Protein AF-0000000065850111 (afdb_homodimer)

Radius of gyration: 18.19 Å; Cα contacts (8 Å, |Δi|>4): 405; chains: 2; bounding box: 33×51×33 Å

Solvent-accessible surface area (backbone atoms only — not comparable to full-atom values): 11141 Å² total; per-residue (Å²): 123,80,75,65,80,52,50,72,82,38,75,46,46,74,66,53,37,53,54,52,57,67,29,43,64,60,51,25,62,74,67,70,46,84,63,95,39,76,42,54,52,30,31,29,42,26,86,44,49,30,35,39,35,38,33,39,28,37,46,46,97,79,34,22,32,40,38,32,35,40,35,52,43,77,90,64,78,55,76,61,38,70,74,46,73,44,72,86,31,47,91,78,58,76,93,69,89,126,119,79,74,65,78,53,51,72,82,38,73,47,48,74,65,53,37,52,56,51,57,69,30,44,64,59,52,23,61,73,67,70,47,84,61,94,39,77,44,54,52,30,31,29,42,26,84,42,49,30,35,38,34,39,33,38,27,37,46,46,97,79,34,22,32,41,37,32,36,38,36,52,43,76,90,64,79,55,77,62,36,67,76,46,73,44,73,85,30,45,92,79,58,76,92,68,90,128

Foldseek 3Di:
DCPAPKDDKDFDDPVNQVVQVVCQVVVCVVVVHHDPDDDGTIDIDGDFAFDWDWDWADPDPFWIKTWIWTDGDVVVPDDIDTPDMDTRDGPPPDGDDD/DCPAPKDDKDFDDPVNQVVQVVCQVVVCVVVVHHDPDDDGTIDIDGDFAFDWDWDWADPDPFWIKTWIWTDGDVVVPDDIDTPDMDTRDGPPPDGDDD

Structure (mmCIF, N/CA/C/O backbone):
data_AF-0000000065850111-model_v1
#
loop_
_entity.id
_entity.type
_entity.pdbx_description
1 polymer Cystatin-B
#
loop_
_atom_site.group_PDB
_atom_site.id
_atom_site.type_symbol
_atom_site.label_atom_id
_atom_site.label_alt_id
_atom_site.label_comp_id
_atom_site.label_asym_id
_atom_site.label_entity_id
_atom_site.label_seq_id
_atom_site.pdbx_PDB_ins_code
_atom_site.Cartn_x
_atom_site.Cartn_y
_atom_site.Cartn_z
_atom_site.occupancy
_atom_site.B_iso_or_equiv
_atom_site.auth_seq_id
_atom_site.auth_comp_id
_atom_site.auth_asym_id
_atom_site.auth_atom_id
_atom_site.pdbx_PDB_model_num
ATOM 1 N N . MET A 1 1 ? 1.8 0.988 -11.438 1 31.88 1 MET A N 1
ATOM 2 C CA . MET A 1 1 ? 1.437 2.33 -10.992 1 31.88 1 MET A CA 1
ATOM 3 C C . MET A 1 1 ? -0.043 2.402 -10.633 1 31.88 1 MET A C 1
ATOM 5 O O . MET A 1 1 ? -0.905 2.373 -11.508 1 31.88 1 MET A O 1
ATOM 9 N N . MET A 1 2 ? -0.558 1.674 -9.727 1 38.06 2 MET A N 1
ATOM 10 C CA . MET A 1 2 ? -2.002 1.841 -9.594 1 38.06 2 MET A CA 1
ATOM 11 C C . MET A 1 2 ? -2.385 3.316 -9.641 1 38.06 2 MET A C 1
ATOM 13 O O . MET A 1 2 ? -1.939 4.102 -8.805 1 38.06 2 MET A O 1
ATOM 17 N N . CYS A 1 3 ? -2.186 3.955 -10.781 1 43.97 3 CYS A N 1
ATOM 18 C CA . CYS A 1 3 ? -2.764 5.293 -10.852 1 43.97 3 CYS A CA 1
ATOM 19 C C . CYS A 1 3 ? -4.07 5.359 -10.062 1 43.97 3 CYS A C 1
ATOM 21 O O . CYS A 1 3 ? -5.062 4.746 -10.453 1 43.97 3 CYS A O 1
ATOM 23 N N . GLY A 1 4 ? -4.117 4.977 -8.852 1 52.19 4 GLY A N 1
ATOM 24 C CA . GLY A 1 4 ? -5.367 5.047 -8.109 1 52.19 4 GLY A CA 1
ATOM 25 C C . GLY A 1 4 ? -6.094 6.367 -8.289 1 52.19 4 GLY A C 1
ATOM 26 O O . GLY A 1 4 ? -5.496 7.359 -8.711 1 52.19 4 GLY A O 1
ATOM 27 N N . GLY A 1 5 ? -7.219 6.352 -8.914 1 67.69 5 GLY A N 1
ATOM 28 C CA . GLY A 1 5 ? -8.32 7.301 -8.992 1 67.69 5 GLY A CA 1
ATOM 29 C C . GLY A 1 5 ? -8.383 8.234 -7.797 1 67.69 5 GLY A C 1
ATOM 30 O O . GLY A 1 5 ? -9.312 8.156 -6.988 1 67.69 5 GLY A O 1
ATOM 31 N N . THR A 1 6 ? -7.32 9 -7.508 1 79.38 6 THR A N 1
ATOM 32 C CA . THR A 1 6 ? -7.398 9.945 -6.398 1 79.38 6 THR A CA 1
ATOM 33 C C . THR A 1 6 ? -8.297 11.125 -6.758 1 79.38 6 THR A C 1
ATOM 35 O O . THR A 1 6 ? -8.602 11.344 -7.93 1 79.38 6 THR A O 1
ATOM 38 N N . SER A 1 7 ? -8.828 11.766 -5.785 1 87.12 7 SER A N 1
ATOM 39 C CA . SER A 1 7 ? -9.57 13.008 -5.977 1 87.12 7 SER A CA 1
ATOM 40 C C . SER A 1 7 ? -8.656 14.125 -6.48 1 87.12 7 SER A C 1
ATOM 42 O O . SER A 1 7 ? -7.441 13.945 -6.57 1 87.12 7 SER A O 1
ATOM 44 N N . ALA A 1 8 ? -9.312 15.258 -6.84 1 90.12 8 ALA A N 1
ATOM 45 C CA . ALA A 1 8 ? -8.531 16.469 -7.117 1 90.12 8 ALA A CA 1
ATOM 46 C C . ALA A 1 8 ? -7.832 16.969 -5.855 1 90.12 8 ALA A C 1
ATOM 48 O O . ALA A 1 8 ? -8.242 16.641 -4.738 1 90.12 8 ALA A O 1
ATOM 49 N N . THR A 1 9 ? -6.77 17.766 -6.059 1 94.62 9 THR A N 1
ATOM 50 C CA . THR A 1 9 ? -6.066 18.375 -4.938 1 94.62 9 THR A CA 1
ATOM 51 C C . THR A 1 9 ? -6.945 19.438 -4.266 1 94.62 9 THR A C 1
ATOM 53 O O . THR A 1 9 ? -7.566 20.25 -4.945 1 94.62 9 THR A O 1
ATOM 56 N N . GLN A 1 10 ? -7.051 19.375 -3.021 1 96.5 10 GLN A N 1
ATOM 57 C CA . GLN A 1 10 ? -7.836 20.312 -2.223 1 96.5 10 GLN A CA 1
ATOM 58 C C . GLN A 1 10 ? -7 20.906 -1.094 1 96.5 10 GLN A C 1
ATOM 60 O O . GLN A 1 10 ? -6.031 20.297 -0.642 1 96.5 10 GLN A O 1
ATOM 65 N N . PRO A 1 11 ? -7.371 22.109 -0.725 1 97.62 11 PRO A N 1
ATOM 66 C CA . PRO A 1 11 ? -6.695 22.641 0.467 1 97.62 11 PRO A CA 1
ATOM 67 C C . PRO A 1 11 ? -6.957 21.781 1.709 1 97.62 11 PRO A C 1
ATOM 69 O O . PRO A 1 11 ? -8.047 21.234 1.867 1 97.62 11 PRO A O 1
ATOM 72 N N . ALA A 1 12 ? -5.922 21.734 2.566 1 97.81 12 ALA A N 1
ATOM 73 C CA . ALA A 1 12 ? -6.086 21 3.811 1 97.81 12 ALA A CA 1
ATOM 74 C C . ALA A 1 12 ? -7.188 21.609 4.672 1 97.81 12 ALA A C 1
ATOM 76 O O . ALA A 1 12 ? -7.387 22.812 4.668 1 97.81 12 ALA A O 1
ATOM 77 N N . THR A 1 13 ? -7.898 20.688 5.391 1 97.81 13 THR A N 1
ATOM 78 C CA . THR A 1 13 ? -8.922 21.062 6.363 1 97.81 13 THR A CA 1
ATOM 79 C C . THR A 1 13 ? -8.477 20.703 7.777 1 97.81 13 THR A C 1
ATOM 81 O O . THR A 1 13 ? -7.406 20.125 7.973 1 97.81 13 THR A O 1
ATOM 84 N N . ALA A 1 14 ? -9.281 21.062 8.75 1 97.62 14 ALA A N 1
ATOM 85 C CA . ALA A 1 14 ? -9.016 20.656 10.133 1 97.62 14 ALA A CA 1
ATOM 86 C C . ALA A 1 14 ? -8.969 19.141 10.266 1 97.62 14 ALA A C 1
ATOM 88 O O . ALA A 1 14 ? -8.164 18.609 11.023 1 97.62 14 ALA A O 1
ATOM 89 N N . GLU A 1 15 ? -9.781 18.5 9.523 1 96.12 15 GLU A N 1
ATOM 90 C CA . GLU A 1 15 ? -9.82 17.047 9.547 1 96.12 15 GLU A CA 1
ATOM 91 C C . GLU A 1 15 ? -8.523 16.453 9.008 1 96.12 15 GLU A C 1
ATOM 93 O O . GLU A 1 15 ? -7.969 15.516 9.594 1 96.12 15 GLU A O 1
ATOM 98 N N . THR A 1 16 ? -8.078 17 7.906 1 96.88 16 THR A N 1
ATOM 99 C CA . THR A 1 16 ? -6.836 16.5 7.336 1 96.88 16 THR A CA 1
ATOM 100 C C . THR A 1 16 ? -5.656 16.766 8.266 1 96.88 16 THR A C 1
ATOM 102 O O . THR A 1 16 ? -4.746 15.938 8.383 1 96.88 16 THR A O 1
ATOM 105 N N . GLN A 1 17 ? -5.633 17.938 8.883 1 98.5 17 GLN A N 1
ATOM 106 C CA . GLN A 1 17 ? -4.602 18.219 9.875 1 98.5 17 GLN A CA 1
ATOM 107 C C . GLN A 1 17 ? -4.613 17.188 11 1 98.5 17 GLN A C 1
ATOM 109 O O . GLN A 1 17 ? -3.555 16.719 11.422 1 98.5 17 GLN A O 1
ATOM 114 N N . ALA A 1 18 ? -5.852 16.844 11.477 1 97.81 18 ALA A N 1
ATOM 115 C CA . ALA A 1 18 ? -5.965 15.867 12.547 1 97.81 18 ALA A CA 1
ATOM 116 C C . ALA A 1 18 ? -5.426 14.508 12.117 1 97.81 18 ALA A C 1
ATOM 118 O O . ALA A 1 18 ? -4.773 13.812 12.898 1 97.81 18 ALA A O 1
ATOM 119 N N . ILE A 1 19 ? -5.652 14.148 10.898 1 96.75 19 ILE A N 1
ATOM 120 C CA . ILE A 1 19 ? -5.168 12.891 10.352 1 96.75 19 ILE A CA 1
ATOM 121 C C . ILE A 1 19 ? -3.641 12.906 10.289 1 96.75 19 ILE A C 1
ATOM 123 O O . ILE A 1 19 ? -2.984 11.953 10.703 1 96.75 19 ILE A O 1
ATOM 127 N N . ALA A 1 20 ? -3.102 13.961 9.773 1 98.19 20 ALA A N 1
ATOM 128 C CA . ALA A 1 20 ? -1.648 14.094 9.695 1 98.19 20 ALA A CA 1
ATOM 129 C C . ALA A 1 20 ? -1.018 14.008 11.086 1 98.19 20 ALA A C 1
ATOM 131 O O . ALA A 1 20 ? -0 13.336 11.273 1 98.19 20 ALA A O 1
ATOM 132 N N . ASP A 1 21 ? -1.669 14.602 12.031 1 98.25 21 ASP A N 1
ATOM 133 C CA . ASP A 1 21 ? -1.132 14.633 13.383 1 98.25 21 ASP A CA 1
ATOM 134 C C . ASP A 1 21 ? -1.047 13.227 13.984 1 98.25 21 ASP A C 1
ATOM 136 O O . ASP A 1 21 ? -0.13 12.93 14.75 1 98.25 21 ASP A O 1
ATOM 140 N N . LYS A 1 22 ? -1.989 12.438 13.609 1 96.62 22 LYS A N 1
ATOM 141 C CA . LYS A 1 22 ? -2.064 11.094 14.18 1 96.62 22 LYS A CA 1
ATOM 142 C C . LYS A 1 22 ? -0.89 10.234 13.719 1 96.62 22 LYS A C 1
ATOM 144 O O . LYS A 1 22 ? -0.549 9.242 14.367 1 96.62 22 LYS A O 1
ATOM 149 N N . VAL A 1 23 ? -0.252 10.609 12.641 1 97.31 23 VAL A N 1
ATOM 150 C CA . VAL A 1 23 ? 0.813 9.758 12.133 1 97.31 23 VAL A CA 1
ATOM 151 C C . VAL A 1 23 ? 2.156 10.469 12.258 1 97.31 23 VAL A C 1
ATOM 153 O O . VAL A 1 23 ? 3.186 9.961 11.805 1 97.31 23 VAL A O 1
ATOM 156 N N . LYS A 1 24 ? 2.148 11.586 12.859 1 98.31 24 LYS A N 1
ATOM 157 C CA . LYS A 1 24 ? 3.381 12.352 12.992 1 98.31 24 LYS A CA 1
ATOM 158 C C . LYS A 1 24 ? 4.457 11.547 13.711 1 98.31 24 LYS A C 1
ATOM 160 O O . LYS A 1 24 ? 5.609 11.516 13.281 1 98.31 24 LYS A O 1
ATOM 165 N N . SER A 1 25 ? 4.07 10.922 14.797 1 97.69 25 SER A N 1
ATOM 166 C CA . SER A 1 25 ? 5.035 10.164 15.594 1 97.69 25 SER A CA 1
ATOM 167 C C . SER A 1 25 ? 5.621 9.008 14.797 1 97.69 25 SER A C 1
ATOM 169 O O . SER A 1 25 ? 6.793 8.656 14.969 1 97.69 25 SER A O 1
ATOM 171 N N . GLN A 1 26 ? 4.789 8.422 14.031 1 95.06 26 GLN A N 1
ATOM 172 C CA . GLN A 1 26 ? 5.277 7.344 13.18 1 95.06 26 GLN A CA 1
ATOM 173 C C . GLN A 1 26 ? 6.359 7.844 12.227 1 95.06 26 GLN A C 1
ATOM 175 O O . GLN A 1 26 ? 7.402 7.207 12.07 1 95.06 26 GLN A O 1
ATOM 180 N N . LEU A 1 27 ? 6.121 8.969 11.625 1 97 27 LEU A N 1
ATOM 181 C CA . LEU A 1 27 ? 7.094 9.547 10.711 1 97 27 LEU A CA 1
ATOM 182 C C . LEU A 1 27 ? 8.383 9.906 11.438 1 97 27 LEU A C 1
ATOM 184 O O . LEU A 1 27 ? 9.477 9.648 10.93 1 97 27 LEU A O 1
ATOM 188 N N . GLU A 1 28 ? 8.203 10.406 12.586 1 98.44 28 GLU A N 1
ATOM 189 C CA . GLU A 1 28 ? 9.367 10.797 13.375 1 98.44 28 GLU A CA 1
ATOM 190 C C . GLU A 1 28 ? 10.211 9.586 13.75 1 98.44 28 GLU A C 1
ATOM 192 O O . GLU A 1 28 ? 11.445 9.656 13.773 1 98.44 28 GLU A O 1
ATOM 197 N N . GLU A 1 29 ? 9.586 8.562 14.094 1 97.06 29 GLU A N 1
ATOM 198 C CA . GLU A 1 29 ? 10.305 7.336 14.414 1 97.06 29 GLU A CA 1
ATOM 199 C C . GLU A 1 29 ? 11.055 6.797 13.203 1 97.06 29 GLU A C 1
ATOM 201 O O . GLU A 1 29 ? 12.219 6.414 13.312 1 97.06 29 GLU A O 1
ATOM 206 N N . LYS A 1 30 ? 10.477 6.859 12.133 1 94 30 LYS A N 1
ATOM 207 C CA . LYS A 1 30 ? 11.094 6.32 10.922 1 94 30 LYS A CA 1
ATOM 208 C C . LYS A 1 30 ? 12.258 7.188 10.461 1 94 30 LYS A C 1
ATOM 210 O O . LYS A 1 30 ? 13.273 6.672 9.992 1 94 30 LYS A O 1
ATOM 215 N N . GLU A 1 31 ? 12.133 8.414 10.555 1 96.31 31 GLU A N 1
ATOM 216 C CA . GLU A 1 31 ? 13.172 9.352 10.117 1 96.31 31 GLU A CA 1
ATOM 217 C C . GLU A 1 31 ? 14.172 9.625 11.234 1 96.31 31 GLU A C 1
ATOM 219 O O . GLU A 1 31 ? 15.188 10.289 11.016 1 96.31 31 GLU A O 1
ATOM 224 N N . ASN A 1 32 ? 13.883 9.133 12.312 1 96.94 32 ASN A N 1
ATOM 225 C CA . ASN A 1 32 ? 14.711 9.367 13.492 1 96.94 32 ASN A CA 1
ATOM 226 C C . ASN A 1 32 ? 14.969 10.852 13.703 1 96.94 32 ASN A C 1
ATOM 228 O O . ASN A 1 32 ? 16.109 11.266 13.906 1 96.94 32 ASN A O 1
ATOM 232 N N . LYS A 1 33 ? 13.961 11.625 13.609 1 96.69 33 LYS A N 1
ATOM 233 C CA . LYS A 1 33 ? 14.016 13.055 13.883 1 96.69 33 LYS A CA 1
ATOM 234 C C . LYS A 1 33 ? 12.641 13.586 14.281 1 96.69 33 LYS A C 1
ATOM 236 O O . LYS A 1 33 ? 11.625 12.938 14.047 1 96.69 33 LYS A O 1
ATOM 241 N N . LYS A 1 34 ? 12.656 14.797 14.898 1 97.5 34 LYS A N 1
ATOM 242 C CA . LYS A 1 34 ? 11.422 15.461 15.305 1 97.5 34 LYS A CA 1
ATOM 243 C C . LYS A 1 34 ? 11 16.516 14.281 1 97.5 34 LYS A C 1
ATOM 245 O O . LYS A 1 34 ? 11.844 17.078 13.578 1 97.5 34 LYS A O 1
ATOM 250 N N . PHE A 1 35 ? 9.727 16.719 14.266 1 98 35 PHE A N 1
ATOM 251 C CA . PHE A 1 35 ? 9.164 17.766 13.422 1 98 35 PHE A CA 1
ATOM 252 C C . PHE A 1 35 ? 8.406 18.781 14.266 1 98 35 PHE A C 1
ATOM 254 O O . PHE A 1 35 ? 7.207 18.641 14.5 1 98 35 PHE A O 1
ATOM 261 N N . PRO A 1 36 ? 9.109 19.812 14.656 1 97.75 36 PRO A N 1
ATOM 262 C CA . PRO A 1 36 ? 8.406 20.844 15.422 1 97.75 36 PRO A CA 1
ATOM 263 C C . PRO A 1 36 ? 7.234 21.453 14.656 1 97.75 36 PRO A C 1
ATOM 265 O O . PRO A 1 36 ? 6.242 21.859 15.266 1 97.75 36 PRO A O 1
ATOM 268 N N . VAL A 1 37 ? 7.422 21.562 13.344 1 98 37 VAL A N 1
ATOM 269 C CA . VAL A 1 37 ? 6.352 22 12.453 1 98 37 VAL A CA 1
ATOM 270 C C . VAL A 1 37 ? 5.836 20.812 11.648 1 98 37 VAL A C 1
ATOM 272 O O . VAL A 1 37 ? 6.621 20 11.156 1 98 37 VAL A O 1
ATOM 275 N N . PHE A 1 38 ? 4.477 20.766 11.562 1 98.75 38 PHE A N 1
ATOM 276 C CA . PHE A 1 38 ? 3.826 19.688 10.836 1 98.75 38 PHE A CA 1
ATOM 277 C C . PHE A 1 38 ? 2.471 20.125 10.305 1 98.75 38 PHE A C 1
ATOM 279 O O . PHE A 1 38 ? 1.432 19.625 10.734 1 98.75 38 PHE A O 1
ATOM 286 N N . LYS A 1 39 ? 2.518 20.969 9.352 1 98.75 39 LYS A N 1
ATOM 287 C CA . LYS A 1 39 ? 1.311 21.656 8.898 1 98.75 39 LYS A CA 1
ATOM 288 C C . LYS A 1 39 ? 0.832 21.094 7.559 1 98.75 39 LYS A C 1
ATOM 290 O O . LYS A 1 39 ? 1.535 21.203 6.555 1 98.75 39 LYS A O 1
ATOM 295 N N . ALA A 1 40 ? -0.357 20.578 7.547 1 98.69 40 ALA A N 1
ATOM 296 C CA . ALA A 1 40 ? -0.962 20.094 6.305 1 98.69 40 ALA A CA 1
ATOM 297 C C . ALA A 1 40 ? -1.371 21.266 5.41 1 98.69 40 ALA A C 1
ATOM 299 O O . ALA A 1 40 ? -2.037 22.188 5.859 1 98.69 40 ALA A O 1
ATOM 300 N N . LEU A 1 41 ? -0.999 21.156 4.16 1 98.56 41 LEU A N 1
ATOM 301 C CA . LEU A 1 41 ? -1.295 22.266 3.266 1 98.56 41 LEU A CA 1
ATOM 302 C C . LEU A 1 41 ? -2.35 21.875 2.236 1 98.56 41 LEU A C 1
ATOM 304 O O . LEU A 1 41 ? -3.262 22.656 1.946 1 98.56 41 LEU A O 1
ATOM 308 N N . GLU A 1 42 ? -2.17 20.766 1.641 1 98.25 42 GLU A N 1
ATOM 309 C CA . GLU A 1 42 ? -3.094 20.25 0.637 1 98.25 42 GLU A CA 1
ATOM 310 C C . GLU A 1 42 ? -3.17 18.719 0.697 1 98.25 42 GLU A C 1
ATOM 312 O O . GLU A 1 42 ? -2.311 18.078 1.301 1 98.25 42 GLU A O 1
ATOM 317 N N . PHE A 1 43 ? -4.262 18.234 0.042 1 97.88 43 PHE A N 1
ATOM 318 C CA . PHE A 1 43 ? -4.41 16.781 0.1 1 97.88 43 PHE A CA 1
ATOM 319 C C . PHE A 1 43 ? -5.242 16.281 -1.072 1 97.88 43 PHE A C 1
ATOM 321 O O . PHE A 1 43 ? -5.93 17.062 -1.733 1 97.88 43 PHE A O 1
ATOM 328 N N . LYS A 1 44 ? -5.062 15.008 -1.332 1 95.56 44 LYS A N 1
ATOM 329 C CA . LYS A 1 44 ? -5.918 14.164 -2.16 1 95.56 44 LYS A CA 1
ATOM 330 C C . LYS A 1 44 ? -6.422 12.961 -1.373 1 95.56 44 LYS A C 1
ATOM 332 O O . LYS A 1 44 ? -5.766 12.5 -0.438 1 95.56 44 LYS A O 1
ATOM 337 N N . SER A 1 45 ? -7.586 12.547 -1.666 1 93.19 45 SER A N 1
ATOM 338 C CA . SER A 1 45 ? -8.102 11.344 -1.016 1 93.19 45 SER A CA 1
ATOM 339 C C . SER A 1 45 ? -8.555 10.312 -2.041 1 93.19 45 SER A C 1
ATOM 341 O O . SER A 1 45 ? -8.836 10.656 -3.193 1 93.19 45 SER A O 1
ATOM 343 N N . GLN A 1 46 ? -8.531 9.094 -1.644 1 88.06 46 GLN A N 1
ATOM 344 C CA . GLN A 1 46 ? -8.945 7.977 -2.477 1 88.06 46 GLN A CA 1
ATOM 345 C C . GLN A 1 46 ? -9.648 6.902 -1.645 1 88.06 46 GLN A C 1
ATOM 347 O O . GLN A 1 46 ? -9.148 6.504 -0.591 1 88.06 46 GLN A O 1
ATOM 352 N N . LEU A 1 47 ? -10.883 6.539 -2.125 1 85.69 47 LEU A N 1
ATOM 353 C CA . LEU A 1 47 ? -11.531 5.375 -1.532 1 85.69 47 LEU A CA 1
ATOM 354 C C . LEU A 1 47 ? -10.883 4.086 -2.018 1 85.69 47 LEU A C 1
ATOM 356 O O . LEU A 1 47 ? -10.742 3.871 -3.225 1 85.69 47 LEU A O 1
ATOM 360 N N . VAL A 1 48 ? -10.438 3.332 -1.01 1 84.25 48 VAL A N 1
ATOM 361 C CA . VAL A 1 48 ? -9.828 2.045 -1.347 1 84.25 48 VAL A CA 1
ATOM 362 C C . VAL A 1 48 ? -10.656 0.913 -0.745 1 84.25 48 VAL A C 1
ATOM 364 O O . VAL A 1 48 ? -10.969 0.927 0.449 1 84.25 48 VAL A O 1
ATOM 367 N N . ALA A 1 49 ? -11.133 0.064 -1.537 1 86.94 49 ALA A N 1
ATOM 368 C CA . ALA A 1 49 ? -11.875 -1.124 -1.113 1 86.94 49 ALA A CA 1
ATOM 369 C C . ALA A 1 49 ? -11.508 -2.33 -1.976 1 86.94 49 ALA A C 1
ATOM 371 O O . ALA A 1 49 ? -11.547 -2.254 -3.207 1 86.94 49 ALA A O 1
ATOM 372 N N . GLY A 1 50 ? -11.055 -3.402 -1.306 1 89.44 50 GLY A N 1
ATOM 373 C CA . GLY A 1 50 ? -10.672 -4.609 -2.023 1 89.44 50 GLY A CA 1
ATOM 374 C C . GLY A 1 50 ? -9.992 -5.641 -1.14 1 89.44 50 GLY A C 1
ATOM 375 O O . GLY A 1 50 ? -10.305 -5.746 0.048 1 89.44 50 GLY A O 1
ATOM 376 N N . LYS A 1 51 ? -9.297 -6.496 -1.757 1 90.38 51 LYS A N 1
ATOM 377 C CA . LYS A 1 51 ? -8.578 -7.559 -1.062 1 90.38 51 LYS A CA 1
ATOM 378 C C . LYS A 1 51 ? -7.102 -7.559 -1.434 1 90.38 51 LYS A C 1
ATOM 380 O O . LYS A 1 51 ? -6.754 -7.426 -2.609 1 90.38 51 LYS A O 1
ATOM 385 N N . ASN A 1 52 ? -6.332 -7.539 -0.366 1 92 52 ASN A N 1
ATOM 386 C CA . ASN A 1 52 ? -4.918 -7.828 -0.567 1 92 52 ASN A CA 1
ATOM 387 C C . ASN A 1 52 ? -4.637 -9.328 -0.511 1 92 52 ASN A C 1
ATOM 389 O O . ASN A 1 52 ? -5.121 -10.016 0.386 1 92 52 ASN A O 1
ATOM 393 N N . TYR A 1 53 ? -3.838 -9.742 -1.42 1 94.38 53 TYR A N 1
ATOM 394 C CA . TYR A 1 53 ? -3.314 -11.102 -1.401 1 94.38 53 TYR A CA 1
ATOM 395 C C . TYR A 1 53 ? -1.8 -11.102 -1.228 1 94.38 53 TYR A C 1
ATOM 397 O O . TYR A 1 53 ? -1.078 -10.492 -2.018 1 94.38 53 TYR A O 1
ATOM 405 N N . PHE A 1 54 ? -1.337 -11.781 -0.203 1 96.56 54 PHE A N 1
ATOM 406 C CA . PHE A 1 54 ? 0.078 -12.094 -0.045 1 96.56 54 PHE A CA 1
ATOM 407 C C . PHE A 1 54 ? 0.379 -13.5 -0.54 1 96.56 54 PHE A C 1
ATOM 409 O O . PHE A 1 54 ? -0.136 -14.477 0.005 1 96.56 54 PHE A O 1
ATOM 416 N N . ILE A 1 55 ? 1.251 -13.531 -1.496 1 98.12 55 ILE A N 1
ATOM 417 C CA . ILE A 1 55 ? 1.444 -14.82 -2.148 1 98.12 55 ILE A CA 1
ATOM 418 C C . ILE A 1 55 ? 2.932 -15.164 -2.186 1 98.12 55 ILE A C 1
ATOM 420 O O . ILE A 1 55 ? 3.756 -14.336 -2.574 1 98.12 55 ILE A O 1
ATOM 424 N N . LYS A 1 56 ? 3.258 -16.328 -1.77 1 98.56 56 LYS A N 1
ATOM 425 C CA . LYS A 1 56 ? 4.586 -16.875 -2.008 1 98.56 56 LYS A CA 1
ATOM 426 C C . LYS A 1 56 ? 4.656 -17.578 -3.363 1 98.56 56 LYS A C 1
ATOM 428 O O . LYS A 1 56 ? 3.92 -18.531 -3.615 1 98.56 56 LYS A O 1
ATOM 433 N N . VAL A 1 57 ? 5.555 -17.125 -4.156 1 98.81 57 VAL A N 1
ATOM 434 C CA . VAL A 1 57 ? 5.652 -17.609 -5.527 1 98.81 57 VAL A CA 1
ATOM 435 C C . VAL A 1 57 ? 7.023 -18.234 -5.758 1 98.81 57 VAL A C 1
ATOM 437 O O . VAL A 1 57 ? 8.047 -17.625 -5.449 1 98.81 57 VAL A O 1
ATOM 440 N N . GLN A 1 58 ? 7.02 -19.406 -6.242 1 98.75 58 GLN A N 1
ATOM 441 C CA . GLN A 1 58 ? 8.258 -20.047 -6.684 1 98.75 58 GLN A CA 1
ATOM 442 C C . GLN A 1 58 ? 8.633 -19.594 -8.094 1 98.75 58 GLN A C 1
ATOM 444 O O . GLN A 1 58 ? 7.832 -19.719 -9.023 1 98.75 58 GLN A O 1
ATOM 449 N N . VAL A 1 59 ? 9.883 -19.094 -8.203 1 98.62 59 VAL A N 1
ATOM 450 C CA . VAL A 1 59 ? 10.273 -18.578 -9.508 1 98.62 59 VAL A CA 1
ATOM 451 C C . VAL A 1 59 ? 11.461 -19.375 -10.047 1 98.62 59 VAL A C 1
ATOM 453 O O . VAL A 1 59 ? 11.82 -19.234 -11.219 1 98.62 59 VAL A O 1
ATOM 456 N N . ASP A 1 60 ? 12.086 -20.094 -9.188 1 97.25 60 ASP A N 1
ATOM 457 C CA . ASP A 1 60 ? 13.117 -21.062 -9.516 1 97.25 60 ASP A CA 1
ATOM 458 C C . ASP A 1 60 ? 13.203 -22.156 -8.445 1 97.25 60 ASP A C 1
ATOM 460 O O . ASP A 1 60 ? 12.5 -22.094 -7.441 1 97.25 60 ASP A O 1
ATOM 464 N N . GLU A 1 61 ? 13.984 -23.062 -8.664 1 95.5 61 GLU A N 1
ATOM 465 C CA . GLU A 1 61 ? 14.07 -24.203 -7.75 1 95.5 61 GLU A CA 1
ATOM 466 C C . GLU A 1 61 ? 14.219 -23.734 -6.305 1 95.5 61 GLU A C 1
ATOM 468 O O . GLU A 1 61 ? 13.5 -24.203 -5.418 1 95.5 61 GLU A O 1
ATOM 473 N N . ASP A 1 62 ? 15.109 -22.844 -5.996 1 96.19 62 ASP A N 1
ATOM 474 C CA . ASP A 1 62 ? 15.328 -22.359 -4.633 1 96.19 62 ASP A CA 1
ATOM 475 C C . ASP A 1 62 ? 15.219 -20.844 -4.555 1 96.19 62 ASP A C 1
ATOM 477 O O . ASP A 1 62 ? 15.961 -20.203 -3.809 1 96.19 62 ASP A O 1
ATOM 481 N N . ASP A 1 63 ? 14.461 -20.281 -5.391 1 97.88 63 ASP A N 1
ATOM 482 C CA . ASP A 1 63 ? 14.242 -18.844 -5.43 1 97.88 63 AS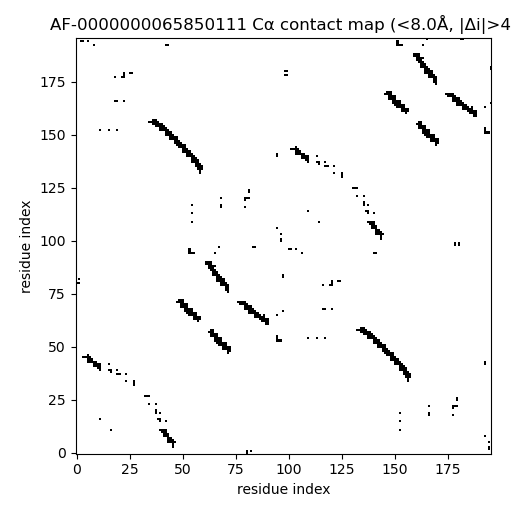P A CA 1
ATOM 483 C C . ASP A 1 63 ? 12.75 -18.516 -5.379 1 97.88 63 ASP A C 1
ATOM 485 O O . ASP A 1 63 ? 11.961 -19.031 -6.176 1 97.88 63 ASP A O 1
ATOM 489 N N . PHE A 1 64 ? 12.398 -17.75 -4.43 1 98.56 64 PHE A N 1
ATOM 490 C CA . PHE A 1 64 ? 11 -17.406 -4.203 1 98.56 64 PHE A CA 1
ATOM 491 C C . PHE A 1 64 ? 10.828 -15.891 -4.133 1 98.56 64 PHE A C 1
ATOM 493 O O . PHE A 1 64 ? 11.773 -15.164 -3.816 1 98.56 64 PHE A O 1
ATOM 500 N N . VAL A 1 65 ? 9.656 -15.469 -4.445 1 98.56 65 VAL A N 1
ATOM 501 C CA . VAL A 1 65 ? 9.258 -14.07 -4.332 1 98.56 65 VAL A CA 1
ATOM 502 C C . VAL A 1 65 ? 7.961 -13.969 -3.529 1 98.56 65 VAL A C 1
ATOM 504 O O . VAL A 1 65 ? 7.035 -14.758 -3.729 1 98.56 65 VAL A O 1
ATOM 507 N N . HIS A 1 66 ? 7.902 -13.117 -2.598 1 98.38 66 HIS A N 1
ATOM 508 C CA . HIS A 1 66 ? 6.641 -12.742 -1.963 1 98.38 66 HIS A CA 1
ATOM 509 C C . HIS A 1 66 ? 6.023 -11.523 -2.639 1 98.38 66 HIS A C 1
ATOM 511 O O . HIS A 1 66 ? 6.648 -10.469 -2.707 1 98.38 66 HIS A O 1
ATOM 517 N N . ILE A 1 67 ? 4.785 -11.719 -3.123 1 97.75 67 ILE A N 1
ATOM 518 C CA . ILE A 1 67 ? 4.152 -10.602 -3.812 1 97.75 67 ILE A CA 1
ATOM 519 C C . ILE A 1 67 ? 2.893 -10.18 -3.061 1 97.75 67 ILE A C 1
ATOM 521 O O . ILE A 1 67 ? 2.213 -11.008 -2.457 1 97.75 67 ILE A O 1
ATOM 525 N N . ARG A 1 68 ? 2.607 -8.961 -3.076 1 94.06 68 ARG A N 1
ATOM 526 C CA . ARG A 1 68 ? 1.338 -8.406 -2.619 1 94.06 68 ARG A CA 1
ATOM 527 C C . ARG A 1 68 ? 0.518 -7.875 -3.789 1 94.06 68 ARG A C 1
ATOM 529 O O . ARG A 1 68 ? 0.985 -7.016 -4.543 1 94.06 68 ARG A O 1
ATOM 536 N N . VAL A 1 69 ? -0.646 -8.445 -3.949 1 94.81 69 VAL A N 1
ATOM 537 C CA . VAL A 1 69 ? -1.537 -8.102 -5.051 1 94.81 69 VAL A CA 1
ATOM 538 C C . VAL A 1 69 ? -2.82 -7.484 -4.508 1 94.81 69 VAL A C 1
ATOM 540 O O . VAL A 1 69 ? -3.445 -8.031 -3.596 1 94.81 69 VAL A O 1
ATOM 543 N N . PHE A 1 70 ? -3.201 -6.371 -5.027 1 90.94 70 PHE A N 1
ATOM 544 C CA . PHE A 1 70 ? -4.445 -5.715 -4.637 1 90.94 70 PHE A CA 1
ATOM 545 C C . PHE A 1 70 ? -5.531 -5.949 -5.68 1 90.94 70 PHE A C 1
ATOM 547 O O . PHE A 1 70 ? -5.324 -5.684 -6.867 1 90.94 70 PHE A O 1
ATOM 554 N N . GLU A 1 71 ? -6.594 -6.488 -5.219 1 91.38 71 GLU A N 1
ATOM 555 C CA . GLU A 1 71 ? -7.789 -6.648 -6.043 1 91.38 71 GLU A CA 1
ATOM 556 C C . GLU A 1 71 ? -8.93 -5.766 -5.535 1 91.38 71 GLU A C 1
ATOM 558 O O . GLU A 1 71 ? -9.445 -5.984 -4.438 1 91.38 71 GLU A O 1
ATOM 563 N N . SER A 1 72 ? -9.227 -4.828 -6.344 1 87.25 72 SER A N 1
ATOM 564 C CA . SER A 1 72 ? -10.312 -3.922 -5.965 1 87.25 72 SER A CA 1
ATOM 565 C C . SER A 1 72 ? -11.656 -4.641 -5.969 1 87.25 72 SER A C 1
ATOM 567 O O . SER A 1 72 ? -11.844 -5.617 -6.691 1 87.25 72 SER A O 1
ATOM 569 N N . LEU A 1 73 ? -12.586 -4.176 -5.18 1 81.19 73 LEU A N 1
ATOM 570 C CA . LEU A 1 73 ? -13.93 -4.746 -5.18 1 81.19 73 LEU A CA 1
ATOM 571 C C . LEU A 1 73 ? -14.57 -4.637 -6.562 1 81.19 73 LEU A C 1
ATOM 573 O O . LEU A 1 73 ? -14.25 -3.723 -7.324 1 81.19 73 LEU A O 1
ATOM 577 N N . PRO A 1 74 ? -15.281 -5.68 -6.926 1 67.19 74 PRO A N 1
ATOM 578 C CA . PRO A 1 74 ? -15.82 -5.855 -8.281 1 67.19 74 PRO A CA 1
ATOM 579 C C . PRO A 1 74 ? -16.438 -4.574 -8.844 1 67.19 74 PRO A C 1
ATOM 581 O O . PRO A 1 74 ? -16.359 -4.332 -10.047 1 67.19 74 PRO A O 1
ATOM 584 N N . HIS A 1 75 ? -16.938 -3.777 -8.148 1 66.38 75 HIS A N 1
ATOM 585 C CA . HIS A 1 75 ? -17.641 -2.65 -8.75 1 66.38 75 HIS A CA 1
ATOM 586 C C . HIS A 1 75 ? -16.656 -1.646 -9.352 1 66.38 75 HIS A C 1
ATOM 588 O O . HIS A 1 75 ? -17.047 -0.814 -10.172 1 66.38 75 HIS A O 1
ATOM 594 N N . GLU A 1 76 ? -15.398 -1.78 -9.203 1 64.56 76 GLU A N 1
ATOM 595 C CA . GLU A 1 76 ? -14.438 -0.801 -9.703 1 64.56 76 GLU A CA 1
ATOM 596 C C . GLU A 1 76 ? -13.812 -1.263 -11.016 1 64.56 76 GLU A C 1
ATOM 598 O O . GLU A 1 76 ? -13.266 -0.454 -11.766 1 64.56 76 GLU A O 1
ATOM 603 N N . ASN A 1 77 ? -14.109 -2.43 -11.531 1 68.38 77 ASN A N 1
ATOM 604 C CA . ASN A 1 77 ? -13.586 -2.992 -12.766 1 68.38 77 ASN A C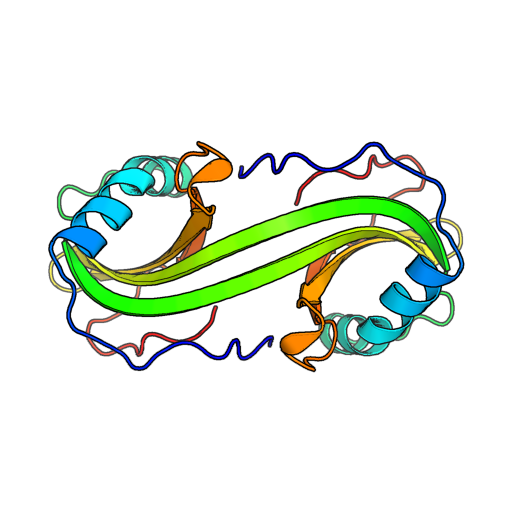A 1
ATOM 605 C C . ASN A 1 77 ? -12.109 -2.648 -12.961 1 68.38 77 ASN A C 1
ATOM 607 O O . ASN A 1 77 ? -11.688 -2.309 -14.062 1 68.38 77 ASN A O 1
ATOM 611 N N . LYS A 1 78 ? -11.375 -2.588 -11.984 1 76.12 78 LYS A N 1
ATOM 612 C CA . LYS A 1 78 ? -9.945 -2.289 -12.109 1 76.12 78 LYS A CA 1
ATOM 613 C C . LYS A 1 78 ? -9.117 -3.566 -12.078 1 76.12 78 LYS A C 1
ATOM 615 O O . LYS A 1 78 ? -9.453 -4.52 -11.375 1 76.12 78 LYS A O 1
ATOM 620 N N . PRO A 1 79 ? -8.086 -3.568 -12.977 1 81.62 79 PRO A N 1
ATOM 621 C CA . PRO A 1 79 ? -7.207 -4.738 -12.938 1 81.62 79 PRO A CA 1
ATOM 622 C C . PRO A 1 79 ? -6.465 -4.867 -11.609 1 81.62 79 PRO A C 1
ATOM 624 O O . PRO A 1 79 ? -6.254 -3.871 -10.914 1 81.62 79 PRO A O 1
ATOM 627 N N . VAL A 1 80 ? -6.137 -6.168 -11.273 1 88.56 80 VAL A N 1
ATOM 628 C CA . VAL A 1 80 ? -5.332 -6.379 -10.078 1 88.56 80 VAL A CA 1
ATOM 629 C C . VAL A 1 80 ? -3.939 -5.781 -10.281 1 88.56 80 VAL A C 1
ATOM 631 O O . VAL A 1 80 ? -3.438 -5.73 -11.406 1 88.56 80 VAL A O 1
ATOM 634 N N . ALA A 1 81 ? -3.422 -5.316 -9.203 1 90.69 81 ALA A N 1
ATOM 635 C CA . ALA A 1 81 ? -2.145 -4.613 -9.297 1 90.69 81 ALA A CA 1
ATOM 636 C C . ALA A 1 81 ? -1.12 -5.211 -8.336 1 90.69 81 ALA A C 1
ATOM 638 O O . ALA A 1 81 ? -1.46 -5.578 -7.207 1 90.69 81 ALA A O 1
ATOM 639 N N . LEU A 1 82 ? 0.127 -5.324 -8.812 1 94.94 82 LEU A N 1
ATOM 640 C CA . LEU A 1 82 ? 1.252 -5.609 -7.93 1 94.94 82 LEU A CA 1
ATOM 641 C C . LEU A 1 82 ? 1.606 -4.387 -7.09 1 94.94 82 LEU A C 1
ATOM 643 O O . LEU A 1 82 ? 2.09 -3.383 -7.617 1 94.94 82 LEU A O 1
ATOM 647 N N . THR A 1 83 ? 1.325 -4.414 -5.797 1 89.62 83 THR A N 1
ATOM 648 C CA . THR A 1 83 ? 1.511 -3.23 -4.965 1 89.62 83 THR A CA 1
ATOM 649 C C . THR A 1 83 ? 2.857 -3.279 -4.25 1 89.62 83 THR A C 1
ATOM 651 O O . THR A 1 83 ? 3.428 -2.238 -3.916 1 89.62 83 THR A O 1
ATOM 654 N N . SER A 1 84 ? 3.354 -4.402 -3.916 1 89.94 84 SER A N 1
ATOM 655 C CA . SER A 1 84 ? 4.637 -4.613 -3.254 1 89.94 84 SER A CA 1
ATOM 656 C C . SER A 1 84 ? 5.172 -6.016 -3.523 1 89.94 84 SER A C 1
ATOM 658 O O . SER A 1 84 ? 4.426 -6.898 -3.949 1 89.94 84 SER A O 1
ATOM 660 N N . TYR A 1 85 ? 6.562 -6.109 -3.268 1 96 85 TYR A N 1
ATOM 661 C CA . TYR A 1 85 ? 7.125 -7.449 -3.416 1 96 85 TYR A CA 1
ATOM 662 C C . TYR A 1 85 ? 8.484 -7.551 -2.732 1 96 85 TYR A C 1
ATOM 664 O O . TYR A 1 85 ? 9.125 -6.535 -2.469 1 96 85 TYR A O 1
ATOM 672 N N . GLN A 1 86 ? 8.883 -8.773 -2.41 1 95.88 86 GLN A N 1
ATOM 673 C CA . GLN A 1 86 ? 10.195 -9.125 -1.884 1 95.88 86 GLN A CA 1
ATOM 674 C C . GLN A 1 86 ? 10.836 -10.234 -2.715 1 95.88 86 GLN A C 1
ATOM 676 O O . GLN A 1 86 ? 10.25 -11.297 -2.904 1 95.88 86 GLN A O 1
ATOM 681 N N . THR A 1 87 ? 12.07 -9.938 -3.082 1 97.31 87 THR A N 1
ATOM 682 C CA . THR A 1 87 ? 12.789 -10.922 -3.875 1 97.31 87 THR A CA 1
ATOM 683 C C . THR A 1 87 ? 13.805 -11.672 -3.014 1 97.31 87 THR A C 1
ATOM 685 O O . THR A 1 87 ? 13.969 -11.367 -1.831 1 97.31 87 THR A O 1
ATOM 688 N N . ASN A 1 88 ? 14.328 -12.703 -3.617 1 97.31 88 ASN A N 1
ATOM 689 C CA . ASN A 1 88 ? 15.398 -13.484 -2.996 1 97.31 88 ASN A CA 1
ATOM 690 C C . ASN A 1 88 ? 14.922 -14.141 -1.699 1 97.31 88 ASN A C 1
ATOM 692 O O . ASN A 1 88 ? 15.664 -14.164 -0.711 1 97.31 88 ASN A O 1
ATOM 696 N N . LYS A 1 89 ? 13.719 -14.602 -1.705 1 97.62 89 LYS A N 1
ATOM 697 C CA . LYS A 1 89 ? 13.188 -15.352 -0.575 1 97.62 89 LYS A CA 1
ATOM 698 C C . LYS A 1 89 ? 13.477 -16.844 -0.722 1 97.62 89 LYS A C 1
ATOM 700 O O . LYS A 1 89 ? 13.656 -17.344 -1.836 1 97.62 89 LYS A O 1
ATOM 705 N N . GLY A 1 90 ? 13.492 -17.469 0.443 1 96.75 90 GLY A N 1
ATOM 706 C CA . GLY A 1 90 ? 13.648 -18.922 0.454 1 96.75 90 GLY A CA 1
ATOM 707 C C . GLY A 1 90 ? 12.344 -19.656 0.686 1 96.75 90 GLY A C 1
ATOM 708 O O . GLY A 1 90 ? 11.328 -19.047 1.041 1 96.75 90 GLY A O 1
ATOM 709 N N . ARG A 1 91 ? 12.484 -20.938 0.544 1 95.12 91 ARG A N 1
ATOM 710 C CA . ARG A 1 91 ? 11.312 -21.797 0.666 1 95.12 91 ARG A CA 1
ATOM 711 C C . ARG A 1 91 ? 10.664 -21.641 2.039 1 95.12 91 ARG A C 1
ATOM 713 O O . ARG A 1 91 ? 9.438 -21.688 2.16 1 95.12 91 ARG A O 1
ATOM 720 N N . HIS A 1 92 ? 11.492 -21.406 3.051 1 95.5 92 HIS A N 1
ATOM 721 C CA . HIS A 1 92 ? 10.977 -21.438 4.414 1 95.5 92 HIS A CA 1
ATOM 722 C C . HIS A 1 92 ? 10.758 -20.031 4.957 1 95.5 92 HIS A C 1
ATOM 724 O O . HIS A 1 92 ? 10.375 -19.859 6.117 1 95.5 92 HIS A O 1
ATOM 730 N N . ASP A 1 93 ? 11.125 -19.062 4.164 1 96.62 93 ASP A N 1
ATOM 731 C CA . ASP A 1 93 ? 10.82 -17.703 4.605 1 96.62 93 ASP A CA 1
ATOM 732 C C . ASP A 1 93 ? 9.32 -17.516 4.793 1 96.62 93 ASP A C 1
ATOM 734 O O . ASP A 1 93 ? 8.539 -17.75 3.871 1 96.62 93 ASP A O 1
ATOM 738 N N . GLU A 1 94 ? 8.898 -17.156 5.941 1 94.25 94 GLU A N 1
ATOM 739 C CA . GLU A 1 94 ? 7.484 -17 6.281 1 94.25 94 GLU A CA 1
ATOM 740 C C . GLU A 1 94 ? 6.852 -15.852 5.492 1 94.25 94 GLU A C 1
ATOM 742 O O . GLU A 1 94 ? 7.461 -14.797 5.316 1 94.25 94 GLU A O 1
ATOM 747 N N . LEU A 1 95 ? 5.641 -16.125 5.086 1 93.94 95 LEU A N 1
ATOM 748 C CA . LEU A 1 95 ? 4.836 -15.086 4.441 1 93.94 95 LEU A CA 1
ATOM 749 C C . LEU A 1 95 ? 4.246 -14.133 5.477 1 93.94 95 LEU A C 1
ATOM 751 O O . LEU A 1 95 ? 3.332 -14.5 6.215 1 93.94 95 LEU A O 1
ATOM 755 N N . THR A 1 96 ? 4.824 -12.953 5.621 1 89.31 96 THR A N 1
ATOM 756 C CA . THR A 1 96 ? 4.367 -11.953 6.574 1 89.31 96 THR A CA 1
ATOM 757 C C . THR A 1 96 ? 3.918 -10.68 5.852 1 89.31 96 THR A C 1
ATOM 759 O O . THR A 1 96 ? 4.004 -10.594 4.625 1 89.31 96 THR A O 1
ATOM 762 N N . TYR A 1 97 ? 3.324 -9.781 6.734 1 85.5 97 TYR A N 1
ATOM 763 C CA . TYR A 1 97 ? 2.945 -8.492 6.18 1 85.5 97 TYR A CA 1
ATOM 764 C C . TYR A 1 97 ? 4.176 -7.699 5.746 1 85.5 97 TYR A C 1
ATOM 766 O O . TYR A 1 97 ? 5.184 -7.672 6.457 1 85.5 97 TYR A O 1
ATOM 774 N N . PHE A 1 98 ? 4.004 -7.066 4.508 1 83.19 98 PHE A N 1
ATOM 775 C CA . PHE A 1 98 ? 5.102 -6.25 4.008 1 83.19 98 PHE A CA 1
ATOM 776 C C . PHE A 1 98 ? 4.594 -5.203 3.023 1 83.19 98 PHE A C 1
ATOM 778 O O . PHE A 1 98 ? 3.49 -5.328 2.488 1 83.19 98 PHE A O 1
ATOM 785 N N . MET B 1 1 ? 3.473 -0.181 10.906 1 32.38 1 MET B N 1
ATOM 786 C CA . MET B 1 1 ? 3.336 -1.591 10.555 1 32.38 1 MET B CA 1
ATOM 787 C C . MET B 1 1 ? 1.87 -1.966 10.367 1 32.38 1 MET B C 1
ATOM 789 O O . MET B 1 1 ? 1.124 -2.066 11.344 1 32.38 1 MET B O 1
ATOM 793 N N . MET B 1 2 ? 1.116 -1.378 9.5 1 39.31 2 MET B N 1
ATOM 794 C CA . MET B 1 2 ? -0.266 -1.845 9.562 1 39.31 2 MET B CA 1
ATOM 795 C C . MET B 1 2 ? -0.322 -3.363 9.695 1 39.31 2 MET B C 1
ATOM 797 O O . MET B 1 2 ? 0.154 -4.086 8.82 1 39.31 2 MET B O 1
ATOM 801 N N . CYS B 1 3 ? 0.221 -3.918 10.82 1 44.44 3 CYS B N 1
ATOM 802 C CA . CYS B 1 3 ? -0.046 -5.34 10.984 1 44.44 3 CYS B CA 1
ATOM 803 C C . CYS B 1 3 ? -1.434 -5.699 10.469 1 44.44 3 CYS B C 1
ATOM 805 O O . CYS B 1 3 ? -2.441 -5.297 11.055 1 44.44 3 CYS B O 1
ATOM 807 N N . GLY B 1 4 ? -1.809 -5.371 9.305 1 52.28 4 GLY B N 1
ATOM 808 C CA . GLY B 1 4 ? -3.137 -5.73 8.844 1 52.28 4 GLY B CA 1
ATOM 809 C C . GLY B 1 4 ? -3.496 -7.176 9.125 1 52.28 4 GLY B C 1
ATOM 810 O O . GLY B 1 4 ? -2.617 -8 9.375 1 52.28 4 GLY B O 1
ATOM 811 N N . GLY B 1 5 ? -4.473 -7.395 9.945 1 68.69 5 GLY B N 1
ATOM 812 C CA . GLY B 1 5 ? -5.285 -8.578 10.188 1 68.69 5 GLY B CA 1
ATOM 813 C C . GLY B 1 5 ? -5.352 -9.516 8.992 1 68.69 5 GLY B C 1
ATOM 814 O O . GLY B 1 5 ? -6.383 -9.609 8.328 1 68.69 5 GLY B O 1
ATOM 815 N N . THR B 1 6 ? -4.215 -10.031 8.523 1 79.5 6 THR B N 1
ATOM 816 C CA . THR B 1 6 ? -4.266 -10.992 7.426 1 79.5 6 THR B CA 1
ATOM 817 C C . THR B 1 6 ? -4.852 -12.32 7.898 1 79.5 6 THR B C 1
ATOM 819 O O . THR B 1 6 ? -4.906 -12.594 9.102 1 79.5 6 THR B O 1
ATOM 822 N N . SER B 1 7 ? -5.391 -13.07 7.012 1 87.25 7 SER B N 1
ATOM 823 C CA . SER B 1 7 ? -5.832 -14.43 7.297 1 87.25 7 SER B CA 1
ATOM 824 C C . SER B 1 7 ? -4.652 -15.336 7.633 1 87.25 7 SER B C 1
ATOM 826 O O . SER B 1 7 ? -3.496 -14.914 7.535 1 87.25 7 SER B O 1
ATOM 828 N N . ALA B 1 8 ? -5 -16.578 8.07 1 90.25 8 ALA B N 1
ATOM 829 C CA . ALA B 1 8 ? -3.965 -17.594 8.203 1 90.25 8 ALA B CA 1
ATOM 830 C C . ALA B 1 8 ? -3.383 -17.969 6.836 1 90.25 8 ALA B C 1
ATOM 832 O O . ALA B 1 8 ? -4.02 -17.75 5.805 1 90.25 8 ALA B O 1
ATOM 833 N N . THR B 1 9 ? -2.16 -18.531 6.855 1 94.62 9 THR B N 1
ATOM 834 C CA . THR B 1 9 ? -1.536 -19.016 5.629 1 94.62 9 THR B CA 1
ATOM 835 C C . THR B 1 9 ? -2.279 -20.234 5.086 1 94.62 9 THR B C 1
ATOM 837 O O . THR B 1 9 ? -2.615 -21.156 5.84 1 94.62 9 THR B O 1
ATOM 840 N N . GLN B 1 10 ? -2.6 -20.234 3.869 1 96.5 10 GLN B N 1
ATOM 841 C CA . GLN B 1 10 ? -3.299 -21.312 3.188 1 96.5 10 GLN B CA 1
ATOM 842 C C . GLN B 1 10 ? -2.551 -21.75 1.929 1 96.5 10 GLN B C 1
ATOM 84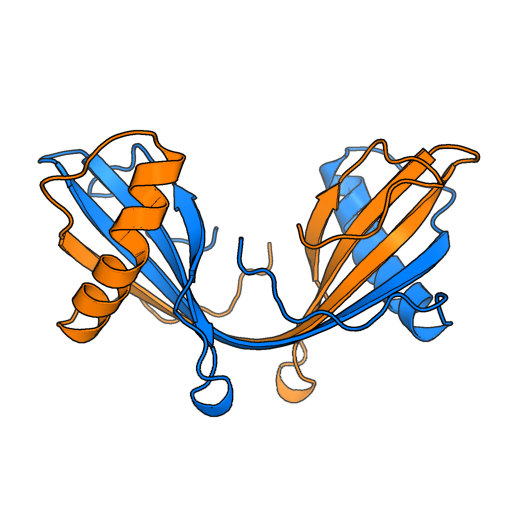4 O O . GLN B 1 10 ? -1.81 -20.953 1.34 1 96.5 10 GLN B O 1
ATOM 849 N N . PRO B 1 11 ? -2.721 -23 1.604 1 97.62 11 PRO B N 1
ATOM 850 C CA . PRO B 1 11 ? -2.154 -23.391 0.311 1 97.62 11 PRO B CA 1
ATOM 851 C C . PRO B 1 11 ? -2.771 -22.625 -0.859 1 97.62 11 PRO B C 1
ATOM 853 O O . PRO B 1 11 ? -3.963 -22.312 -0.834 1 97.62 11 PRO B O 1
ATOM 856 N N . ALA B 1 12 ? -1.916 -22.391 -1.878 1 97.81 12 ALA B N 1
ATOM 857 C CA . ALA B 1 12 ? -2.418 -21.703 -3.066 1 97.81 12 ALA B CA 1
ATOM 858 C C . ALA B 1 12 ? -3.498 -22.531 -3.76 1 97.81 12 ALA B C 1
ATOM 860 O O . ALA B 1 12 ? -3.443 -23.766 -3.756 1 97.81 12 ALA B O 1
ATOM 861 N N . THR B 1 13 ? -4.48 -21.781 -4.332 1 97.75 13 THR B N 1
ATOM 862 C CA . THR B 1 13 ? -5.547 -22.375 -5.141 1 97.75 13 THR B CA 1
ATOM 863 C C . THR B 1 13 ? -5.41 -21.953 -6.602 1 97.75 13 THR B C 1
ATOM 865 O O . THR B 1 13 ? -4.52 -21.172 -6.949 1 97.75 13 THR B O 1
ATOM 868 N N . ALA B 1 14 ? -6.27 -22.484 -7.445 1 97.62 14 ALA B N 1
ATOM 869 C CA . ALA B 1 14 ? -6.305 -22.047 -8.844 1 97.62 14 ALA B CA 1
ATOM 870 C C . ALA B 1 14 ? -6.586 -20.547 -8.953 1 97.62 14 ALA B C 1
ATOM 872 O O . ALA B 1 14 ? -6.035 -19.875 -9.82 1 97.62 14 ALA B O 1
ATOM 873 N N . GLU B 1 15 ? -7.375 -20.078 -8.07 1 96.06 15 GLU B N 1
ATOM 874 C CA . GLU B 1 15 ? -7.707 -18.656 -8.062 1 96.06 15 GLU B CA 1
ATOM 875 C C . GLU B 1 15 ? -6.488 -17.797 -7.719 1 96.06 15 GLU B C 1
ATOM 877 O O . GLU B 1 15 ? -6.23 -16.781 -8.367 1 96.06 15 GLU B O 1
ATOM 882 N N . THR B 1 16 ? -5.773 -18.234 -6.727 1 96.81 16 THR B N 1
ATOM 883 C CA . THR B 1 16 ? -4.586 -17.484 -6.344 1 96.81 16 THR B CA 1
ATOM 884 C C . THR B 1 16 ? -3.537 -17.531 -7.453 1 96.81 16 THR B C 1
ATOM 886 O O . THR B 1 16 ? -2.836 -16.547 -7.695 1 96.81 16 THR B O 1
ATOM 889 N N . GLN B 1 17 ? -3.383 -18.688 -8.086 1 98.44 17 GLN B N 1
ATOM 890 C CA . GLN B 1 17 ? -2.482 -18.781 -9.234 1 98.44 17 GLN B CA 1
ATOM 891 C C . GLN B 1 17 ? -2.871 -17.781 -10.32 1 98.44 17 GLN B C 1
ATOM 893 O O . GLN B 1 17 ? -2.01 -17.125 -10.898 1 98.44 17 GLN B O 1
ATOM 898 N N . ALA B 1 18 ? -4.207 -17.703 -10.602 1 97.81 18 ALA B N 1
ATOM 899 C CA . ALA B 1 18 ? -4.68 -16.766 -11.625 1 97.81 18 ALA B CA 1
ATOM 900 C C . ALA B 1 18 ? -4.355 -15.328 -11.258 1 97.81 18 ALA B C 1
ATOM 902 O O . ALA B 1 18 ? -3.986 -14.531 -12.125 1 97.81 18 ALA B O 1
ATOM 903 N N . ILE B 1 19 ? -4.457 -15.008 -10.008 1 96.75 19 ILE B N 1
ATOM 904 C CA . ILE B 1 19 ? -4.145 -13.664 -9.523 1 96.75 19 ILE B CA 1
ATOM 905 C C . ILE B 1 19 ? -2.656 -13.383 -9.703 1 96.75 19 ILE B C 1
ATOM 907 O O . ILE B 1 19 ? -2.273 -12.32 -10.195 1 96.75 19 ILE B O 1
ATOM 911 N N . ALA B 1 20 ? -1.842 -14.297 -9.297 1 98.19 20 ALA B N 1
ATOM 912 C CA . ALA B 1 20 ? -0.398 -14.141 -9.453 1 98.19 20 ALA B CA 1
ATOM 913 C C . ALA B 1 20 ? -0.023 -13.953 -10.922 1 98.19 20 ALA B C 1
ATOM 915 O O . ALA B 1 20 ? 0.8 -13.094 -11.25 1 98.19 20 ALA B O 1
ATOM 916 N N . ASP B 1 21 ? -0.687 -14.672 -11.758 1 98.25 21 ASP B N 1
ATOM 917 C CA . ASP B 1 21 ? -0.374 -14.617 -13.188 1 98.25 21 ASP B CA 1
ATOM 918 C C . ASP B 1 21 ? -0.664 -13.234 -13.758 1 98.25 21 ASP B C 1
ATOM 920 O O . ASP B 1 21 ? 0.042 -12.773 -14.656 1 98.25 21 ASP B O 1
ATOM 924 N N . LYS B 1 22 ? -1.678 -12.648 -13.234 1 96.62 22 LYS B N 1
ATOM 925 C CA . LYS B 1 22 ? -2.105 -11.352 -13.766 1 96.62 22 LYS B CA 1
ATOM 926 C C . LYS B 1 22 ? -1.065 -10.273 -13.484 1 96.62 22 LYS B C 1
ATOM 928 O O . LYS B 1 22 ? -1.035 -9.242 -14.156 1 96.62 22 LYS B O 1
ATOM 933 N N . VAL B 1 23 ? -0.201 -10.492 -12.516 1 97.38 23 VAL B N 1
ATOM 934 C CA . VAL B 1 23 ? 0.743 -9.438 -12.164 1 97.38 23 VAL B CA 1
ATOM 935 C C . VAL B 1 23 ? 2.164 -9.875 -12.508 1 97.38 23 VAL B C 1
ATOM 937 O O . VAL B 1 23 ? 3.129 -9.172 -12.211 1 97.38 23 VAL B O 1
ATOM 940 N N . LYS B 1 24 ? 2.281 -10.984 -13.125 1 98.25 24 LYS B N 1
ATOM 941 C CA . LYS B 1 24 ? 3.604 -11.492 -13.469 1 98.25 24 LYS B CA 1
ATOM 942 C C . LYS B 1 24 ? 4.371 -10.508 -14.336 1 98.25 24 LYS B C 1
ATOM 944 O O . LYS B 1 24 ? 5.551 -10.234 -14.086 1 98.25 24 LYS B O 1
ATOM 949 N N . SER B 1 25 ? 3.701 -9.969 -15.336 1 97.62 25 SER B N 1
ATOM 950 C CA . SER B 1 25 ? 4.355 -9.047 -16.266 1 97.62 25 SER B CA 1
ATOM 951 C C . SER B 1 25 ? 4.82 -7.785 -15.547 1 97.62 25 SER B C 1
ATOM 953 O O . SER B 1 25 ? 5.859 -7.215 -15.891 1 97.62 25 SER B O 1
ATOM 955 N N . GLN B 1 26 ? 4.02 -7.363 -14.641 1 95 26 GLN B N 1
ATOM 956 C CA . GLN B 1 26 ? 4.414 -6.203 -13.852 1 95 26 GLN B CA 1
ATOM 957 C C . GLN B 1 26 ? 5.711 -6.469 -13.094 1 95 26 GLN B C 1
ATOM 959 O O . GLN B 1 26 ? 6.621 -5.637 -13.094 1 95 26 GLN B O 1
ATOM 964 N N . LEU B 1 27 ? 5.797 -7.598 -12.484 1 97 27 LEU B N 1
ATOM 965 C CA . LEU B 1 27 ? 7 -7.961 -11.742 1 97 27 LEU B CA 1
ATOM 966 C C . LEU B 1 27 ? 8.203 -8.07 -12.68 1 97 27 LEU B C 1
ATOM 968 O O . LEU B 1 27 ? 9.289 -7.594 -12.352 1 97 27 LEU B O 1
ATOM 972 N N . GLU B 1 28 ? 7.941 -8.625 -13.789 1 98.44 28 GLU B N 1
ATOM 973 C CA . GLU B 1 28 ? 9.016 -8.789 -14.766 1 98.44 28 GLU B CA 1
ATOM 974 C C . GLU B 1 28 ? 9.531 -7.434 -15.242 1 98.44 28 GLU B C 1
ATOM 976 O O . GLU B 1 28 ? 10.734 -7.266 -15.461 1 98.44 28 GLU B O 1
ATOM 981 N N . GLU B 1 29 ? 8.688 -6.57 -15.461 1 97.06 29 GLU B N 1
ATOM 982 C CA . GLU B 1 29 ? 9.086 -5.227 -15.875 1 97.06 29 GLU B CA 1
ATOM 983 C C . GLU B 1 29 ? 9.906 -4.535 -14.789 1 97.06 29 GLU B C 1
ATOM 985 O O . GLU B 1 29 ? 10.938 -3.93 -15.078 1 97.06 29 GLU B O 1
ATOM 990 N N . LYS B 1 30 ? 9.523 -4.688 -13.641 1 94.06 30 LYS B N 1
ATOM 991 C CA . LYS B 1 30 ? 10.203 -4.023 -12.539 1 94.06 30 LYS B CA 1
ATOM 992 C C . LYS B 1 30 ? 11.578 -4.641 -12.289 1 94.06 30 LYS B C 1
ATOM 994 O O . LYS B 1 30 ? 12.539 -3.934 -11.977 1 94.06 30 LYS B O 1
ATOM 999 N N . GLU B 1 31 ? 11.672 -5.855 -12.375 1 96.25 31 GLU B N 1
ATOM 1000 C CA . GLU B 1 31 ? 12.93 -6.562 -12.133 1 96.25 31 GLU B CA 1
ATOM 1001 C C . GLU B 1 31 ? 13.766 -6.656 -13.398 1 96.25 31 GLU B C 1
ATOM 1003 O O . GLU B 1 31 ? 14.914 -7.105 -13.359 1 96.25 31 GLU B O 1
ATOM 1008 N N . ASN B 1 32 ? 13.234 -6.234 -14.398 1 96.94 32 ASN B N 1
ATOM 1009 C CA . ASN B 1 32 ? 13.883 -6.32 -15.695 1 96.94 32 ASN B CA 1
ATOM 1010 C C . ASN B 1 32 ? 14.398 -7.73 -15.977 1 96.94 32 ASN B C 1
ATOM 1012 O O . ASN B 1 32 ? 15.555 -7.906 -16.359 1 96.94 32 ASN B O 1
ATOM 1016 N N . LYS B 1 33 ? 13.586 -8.695 -15.742 1 96.69 33 LYS B N 1
ATOM 1017 C CA . LYS B 1 33 ? 13.875 -10.094 -16.047 1 96.69 33 LYS B CA 1
ATOM 1018 C C . LYS B 1 33 ? 12.586 -10.891 -16.234 1 96.69 33 LYS B C 1
ATOM 1020 O O . LYS B 1 33 ? 11.508 -10.453 -15.812 1 96.69 33 LYS B O 1
ATOM 1025 N N . LYS B 1 34 ? 12.75 -12.07 -16.859 1 97.44 34 LYS B N 1
ATOM 1026 C CA . LYS B 1 34 ? 11.609 -12.969 -17.078 1 97.44 34 LYS B CA 1
ATOM 1027 C C . LYS B 1 34 ? 11.578 -14.07 -16.016 1 97.44 34 LYS B C 1
ATOM 1029 O O . LYS B 1 34 ? 12.617 -14.445 -15.477 1 97.44 34 LYS B O 1
ATOM 1034 N N . PHE B 1 35 ? 10.391 -14.531 -15.805 1 97.94 35 PHE B N 1
ATOM 1035 C CA . PHE B 1 35 ? 10.188 -15.656 -14.906 1 97.94 35 PHE B CA 1
ATOM 1036 C C . PHE B 1 35 ? 9.531 -16.828 -15.633 1 97.94 35 PHE B C 1
ATOM 1038 O O . PHE B 1 35 ? 8.305 -16.922 -15.688 1 97.94 35 PHE B O 1
ATOM 1045 N N . PRO B 1 36 ? 10.352 -17.688 -16.141 1 97.75 36 PRO B N 1
ATOM 1046 C CA . PRO B 1 36 ? 9.758 -18.844 -16.812 1 97.75 36 PRO B CA 1
ATOM 1047 C C . PRO B 1 36 ? 8.859 -19.672 -15.891 1 97.75 36 PRO B C 1
ATOM 1049 O O . PRO B 1 36 ? 7.891 -20.281 -16.344 1 97.75 36 PRO B O 1
ATOM 1052 N N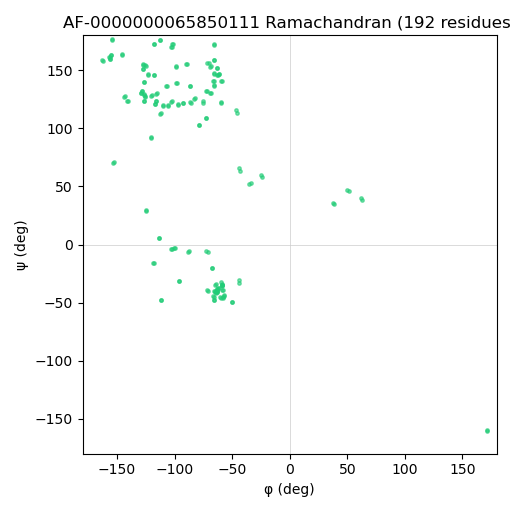 . VAL B 1 37 ? 9.273 -19.719 -14.633 1 97.94 37 VAL B N 1
ATOM 1053 C CA . VAL B 1 37 ? 8.461 -20.344 -13.594 1 97.94 37 VAL B CA 1
ATOM 1054 C C . VAL B 1 37 ? 7.859 -19.266 -12.688 1 97.94 37 VAL B C 1
ATOM 1056 O O . VAL B 1 37 ? 8.539 -18.312 -12.312 1 97.94 37 VAL B O 1
ATOM 1059 N N . PHE B 1 38 ? 6.551 -19.5 -12.398 1 98.75 38 PHE B N 1
ATOM 1060 C CA . PHE B 1 38 ? 5.828 -18.562 -11.547 1 98.75 38 PHE B CA 1
ATOM 1061 C C . PHE B 1 38 ? 4.688 -19.25 -10.812 1 98.75 38 PHE B C 1
ATOM 1063 O O . PHE B 1 38 ? 3.516 -18.969 -11.07 1 98.75 38 PHE B O 1
ATOM 1070 N N . LYS B 1 39 ? 5.051 -20.047 -9.891 1 98.75 39 LYS B N 1
ATOM 1071 C CA . LYS B 1 39 ? 4.09 -20.953 -9.266 1 98.75 39 LYS B CA 1
ATOM 1072 C C . LYS B 1 39 ? 3.727 -20.484 -7.859 1 98.75 39 LYS B C 1
ATOM 1074 O O . LYS B 1 39 ? 4.582 -20.422 -6.973 1 98.75 39 LYS B O 1
ATOM 1079 N N . ALA B 1 40 ? 2.475 -20.203 -7.652 1 98.69 40 ALA B N 1
ATOM 1080 C CA . ALA B 1 40 ? 1.988 -19.844 -6.324 1 98.69 40 ALA B CA 1
ATOM 1081 C C . ALA B 1 40 ? 1.964 -21.047 -5.395 1 98.69 40 ALA B C 1
ATOM 1083 O O . ALA B 1 40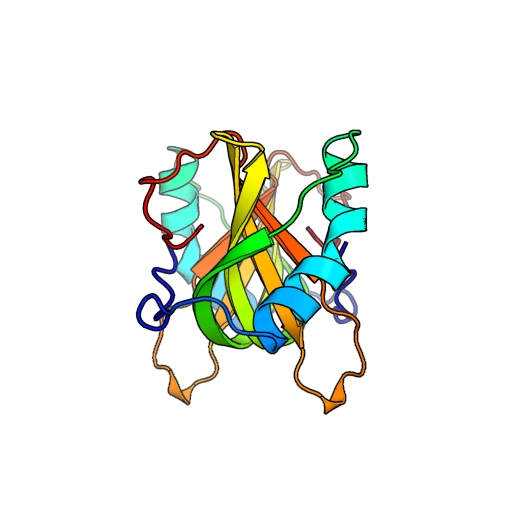 ? 1.436 -22.109 -5.75 1 98.69 40 ALA B O 1
ATOM 1084 N N . LEU B 1 41 ? 2.494 -20.859 -4.215 1 98.56 41 LEU B N 1
ATOM 1085 C CA . LEU B 1 41 ? 2.57 -21.984 -3.307 1 98.56 41 LEU B CA 1
ATOM 1086 C C . LEU B 1 41 ? 1.636 -21.797 -2.117 1 98.56 41 LEU B C 1
ATOM 1088 O O . LEU B 1 41 ? 0.952 -22.734 -1.702 1 98.56 41 LEU B O 1
ATOM 1092 N N . GLU B 1 42 ? 1.685 -20.672 -1.529 1 98.25 42 GLU B N 1
ATOM 1093 C CA . GLU B 1 42 ? 0.846 -20.328 -0.384 1 98.25 42 GLU B CA 1
ATOM 1094 C C . GLU B 1 42 ? 0.459 -18.859 -0.406 1 98.25 42 GLU B C 1
ATOM 1096 O O . GLU B 1 42 ? 1.065 -18.062 -1.126 1 98.25 42 GLU B O 1
ATOM 1101 N N . PHE B 1 43 ? -0.594 -18.594 0.423 1 97.94 43 PHE B N 1
ATOM 1102 C CA . PHE B 1 43 ? -1.035 -17.203 0.414 1 97.94 43 PHE B CA 1
ATOM 1103 C C . PHE B 1 43 ? -1.753 -16.859 1.712 1 97.94 43 PHE B C 1
ATOM 1105 O O . PHE B 1 43 ? -2.166 -17.75 2.459 1 97.94 43 PHE B O 1
ATOM 1112 N N . LYS B 1 44 ? -1.791 -15.57 1.961 1 95.56 44 LYS B N 1
ATOM 1113 C CA . LYS B 1 44 ? -2.652 -14.898 2.93 1 95.56 44 LYS B CA 1
ATOM 1114 C C . LYS B 1 44 ? -3.502 -13.82 2.258 1 95.56 44 LYS B C 1
ATOM 1116 O O . LYS B 1 44 ? -3.102 -13.25 1.241 1 95.56 44 LYS B O 1
ATOM 1121 N N . SER B 1 45 ? -4.66 -13.648 2.734 1 93.12 45 SER B N 1
ATOM 1122 C CA . SER B 1 45 ? -5.496 -12.578 2.199 1 93.12 45 SER B CA 1
ATOM 1123 C C . SER B 1 45 ? -5.973 -11.641 3.305 1 93.12 45 SER B C 1
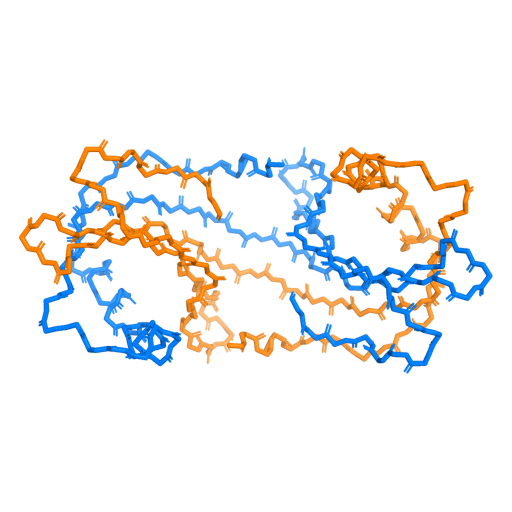ATOM 1125 O O . SER B 1 45 ? -5.988 -12.016 4.48 1 93.12 45 SER B O 1
ATOM 1127 N N . GLN B 1 46 ? -6.242 -10.438 2.928 1 88.12 46 GLN B N 1
ATOM 1128 C CA . GLN B 1 46 ? -6.734 -9.406 3.84 1 88.12 46 GLN B CA 1
ATOM 1129 C C . GLN B 1 46 ? -7.758 -8.508 3.152 1 88.12 46 GLN B C 1
ATOM 1131 O O . GLN B 1 46 ? -7.527 -8.039 2.035 1 88.12 46 GLN B O 1
ATOM 1136 N N . LEU B 1 47 ? -8.945 -8.383 3.842 1 85.75 47 LEU B N 1
ATOM 1137 C CA . LEU B 1 47 ? -9.898 -7.375 3.387 1 85.75 47 LEU B CA 1
ATOM 1138 C C . LEU B 1 47 ? -9.438 -5.977 3.781 1 85.75 47 LEU B C 1
ATOM 1140 O O . LEU B 1 47 ? -9.148 -5.719 4.953 1 85.75 47 LEU B O 1
ATOM 1144 N N . VAL B 1 48 ? -9.297 -5.16 2.723 1 84.38 48 VAL B N 1
ATOM 1145 C CA . VAL B 1 48 ? -8.906 -3.779 2.977 1 84.38 48 VAL B CA 1
ATOM 1146 C C . VAL B 1 48 ? -10.016 -2.836 2.527 1 84.38 48 VAL B C 1
ATOM 1148 O O . VAL B 1 48 ? -10.5 -2.928 1.395 1 84.38 48 VAL B O 1
ATOM 1151 N N . ALA B 1 49 ? -10.508 -2.074 3.4 1 86.94 49 ALA B N 1
ATOM 1152 C CA . ALA B 1 49 ? -11.516 -1.056 3.117 1 86.94 49 ALA B CA 1
ATOM 1153 C C . ALA B 1 49 ? -11.258 0.211 3.928 1 86.94 49 ALA B C 1
ATOM 1155 O O . ALA B 1 49 ? -11.078 0.151 5.145 1 86.94 49 ALA B O 1
ATOM 1156 N N . GLY B 1 50 ? -11.133 1.328 3.205 1 89.38 50 GLY B N 1
ATOM 1157 C CA . GLY B 1 50 ? -10.875 2.596 3.869 1 89.38 50 GLY B CA 1
ATOM 1158 C C . GLY B 1 50 ? -10.562 3.725 2.904 1 89.38 50 GLY B C 1
ATOM 1159 O O . GLY B 1 50 ? -11.078 3.746 1.783 1 89.38 50 GLY B O 1
ATOM 1160 N N . LYS B 1 51 ? -9.961 4.715 3.42 1 90.25 51 LYS B N 1
ATOM 1161 C CA . LYS B 1 51 ? -9.594 5.891 2.633 1 90.25 51 LYS B CA 1
ATOM 1162 C C . LYS B 1 51 ? -8.102 6.188 2.762 1 90.25 51 LYS B C 1
ATOM 1164 O O . LYS B 1 51 ? -7.547 6.148 3.863 1 90.25 51 LYS B O 1
ATOM 1169 N N . ASN B 1 52 ? -7.523 6.289 1.578 1 92 52 ASN B N 1
ATOM 1170 C CA . ASN B 1 52 ? -6.18 6.852 1.551 1 92 52 ASN B CA 1
ATOM 1171 C C . ASN B 1 52 ? -6.207 8.375 1.47 1 92 52 ASN B C 1
ATOM 1173 O O . ASN B 1 52 ? -6.953 8.945 0.669 1 92 52 ASN B O 1
ATOM 1177 N N . TYR B 1 53 ? -5.371 8.961 2.256 1 94.31 53 TYR B N 1
ATOM 1178 C CA . TYR B 1 53 ? -5.133 10.398 2.172 1 94.31 53 TYR B CA 1
ATOM 1179 C C . TYR B 1 53 ? -3.695 10.688 1.758 1 94.31 53 TYR B C 1
ATOM 1181 O O . TYR B 1 53 ? -2.752 10.234 2.41 1 94.31 53 TYR B O 1
ATOM 1189 N N . PHE B 1 54 ? -3.545 11.422 0.679 1 96.62 54 PHE B N 1
ATOM 1190 C CA . PHE B 1 54 ? -2.262 12.008 0.302 1 96.62 54 PHE B CA 1
ATOM 1191 C C . PHE B 1 54 ? -2.172 13.461 0.763 1 96.62 54 PHE B C 1
ATOM 1193 O O . PHE B 1 54 ? -2.949 14.305 0.322 1 96.62 54 PHE B O 1
ATOM 1200 N N . ILE B 1 55 ? -1.188 13.68 1.572 1 98.12 55 ILE B N 1
ATOM 1201 C CA . ILE B 1 55 ? -1.155 15 2.205 1 98.12 55 ILE B CA 1
ATOM 1202 C C . ILE B 1 55 ? 0.222 15.625 2.012 1 98.12 55 ILE B C 1
ATOM 1204 O O . ILE B 1 55 ? 1.246 14.984 2.252 1 98.12 55 ILE B O 1
ATOM 1208 N N . LYS B 1 56 ? 0.247 16.828 1.562 1 98.56 56 LYS B N 1
ATOM 1209 C CA . LYS B 1 56 ? 1.459 17.641 1.596 1 98.56 56 LYS B CA 1
ATOM 1210 C C . LYS B 1 56 ? 1.602 18.359 2.934 1 98.56 56 LYS B C 1
ATOM 1212 O O . LYS B 1 56 ? 0.741 19.156 3.311 1 98.56 56 LYS B O 1
ATOM 1217 N N . VAL B 1 57 ? 2.688 18.094 3.566 1 98.81 57 VAL B N 1
ATOM 1218 C CA . VAL B 1 57 ? 2.896 18.625 4.91 1 98.81 57 VAL B CA 1
ATOM 1219 C C . VAL B 1 57 ? 4.137 19.516 4.934 1 98.81 57 VAL B C 1
ATOM 1221 O O . VAL B 1 57 ? 5.207 19.109 4.469 1 98.81 57 VAL B O 1
ATOM 1224 N N . GLN B 1 58 ? 3.98 20.672 5.43 1 98.75 58 GLN B N 1
ATOM 1225 C CA . GLN B 1 58 ? 5.121 21.547 5.676 1 98.75 58 GLN B CA 1
ATOM 1226 C C . GLN B 1 58 ? 5.797 21.219 7.004 1 98.75 58 GLN B C 1
ATOM 1228 O O . GLN B 1 58 ? 5.141 21.188 8.047 1 98.75 58 GLN B O 1
ATOM 1233 N N . VAL B 1 59 ? 7.113 20.969 6.91 1 98.62 59 VAL B N 1
ATOM 1234 C CA . VAL B 1 59 ? 7.797 20.562 8.125 1 98.62 59 VAL B CA 1
ATOM 1235 C C . VAL B 1 59 ? 8.867 21.578 8.492 1 98.62 59 VAL B C 1
ATOM 1237 O O . VAL B 1 59 ? 9.422 21.547 9.594 1 98.62 59 VAL B O 1
ATOM 1240 N N . ASP B 1 60 ? 9.195 22.391 7.551 1 97.31 60 ASP B N 1
ATOM 1241 C CA . ASP B 1 60 ? 10.047 23.562 7.73 1 97.31 60 ASP B CA 1
ATOM 1242 C C . ASP B 1 60 ? 9.75 24.625 6.676 1 97.31 60 ASP B C 1
ATOM 1244 O O . ASP B 1 60 ? 8.906 24.422 5.797 1 97.31 60 ASP B O 1
ATOM 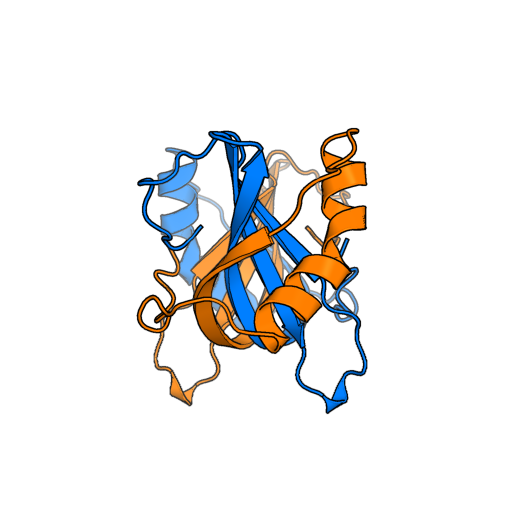1248 N N . GLU B 1 61 ? 10.359 25.672 6.77 1 95.69 61 GLU B N 1
ATOM 1249 C CA . GLU B 1 61 ? 10.078 26.797 5.871 1 95.69 61 GLU B CA 1
ATOM 1250 C C . GLU B 1 61 ? 10.086 26.344 4.414 1 95.69 61 GLU B C 1
ATOM 1252 O O . GLU B 1 61 ? 9.156 26.641 3.662 1 95.69 61 GLU B O 1
ATOM 1257 N N . ASP B 1 62 ? 11.086 25.641 3.955 1 96.38 62 ASP B N 1
ATOM 1258 C CA . ASP B 1 62 ? 11.18 25.188 2.568 1 96.38 62 ASP B CA 1
ATOM 1259 C C . ASP B 1 62 ? 11.367 23.672 2.49 1 96.38 62 ASP B C 1
ATOM 1261 O O . ASP B 1 62 ? 12.086 23.172 1.624 1 96.38 62 ASP B O 1
ATOM 1265 N N . ASP B 1 63 ? 10.867 22.984 3.426 1 97.94 63 ASP B N 1
ATOM 1266 C CA . ASP B 1 63 ? 10.953 21.531 3.484 1 97.94 63 ASP B CA 1
ATOM 1267 C C . ASP B 1 63 ? 9.57 20.922 3.662 1 97.94 63 ASP B C 1
ATOM 1269 O O . ASP B 1 63 ? 8.828 21.281 4.582 1 97.94 63 ASP B O 1
ATOM 1273 N N . PHE B 1 64 ? 9.234 20.078 2.771 1 98.62 64 PHE B N 1
ATOM 1274 C CA . PHE B 1 64 ? 7.914 19.453 2.762 1 98.62 64 PHE B CA 1
ATOM 1275 C C . PHE B 1 64 ? 8.039 17.938 2.699 1 98.62 64 PHE B C 1
ATOM 1277 O O . PHE B 1 64 ? 9.047 17.422 2.221 1 98.62 64 PHE B O 1
ATOM 1284 N N . VAL B 1 65 ? 7.035 17.297 3.18 1 98.62 65 VAL B N 1
ATOM 1285 C CA . VAL B 1 65 ? 6.906 15.844 3.109 1 98.62 65 VAL B CA 1
ATOM 1286 C C . VAL B 1 65 ? 5.547 15.469 2.523 1 98.62 65 VAL B C 1
ATOM 1288 O O . VAL B 1 65 ? 4.527 16.062 2.877 1 98.62 65 VAL B O 1
ATOM 1291 N N . HIS B 1 66 ? 5.512 14.609 1.607 1 98.38 66 HIS B N 1
ATOM 1292 C CA . HIS B 1 66 ? 4.27 13.984 1.173 1 98.38 66 HIS B CA 1
ATOM 1293 C C . HIS B 1 66 ? 4.02 12.68 1.92 1 98.38 66 HIS B C 1
ATOM 1295 O O . HIS B 1 66 ? 4.844 11.766 1.875 1 98.38 66 HIS B O 1
ATOM 1301 N N . ILE B 1 67 ? 2.852 12.633 2.602 1 97.75 67 ILE B N 1
ATOM 1302 C CA . ILE B 1 67 ? 2.57 11.422 3.363 1 97.75 67 ILE B CA 1
ATOM 1303 C C . ILE B 1 67 ? 1.315 10.742 2.816 1 97.75 67 ILE B C 1
ATOM 1305 O O . ILE B 1 67 ? 0.397 11.422 2.344 1 97.75 67 ILE B O 1
ATOM 1309 N N . ARG B 1 68 ? 1.28 9.5 2.848 1 94.12 68 ARG B N 1
ATOM 1310 C CA . ARG B 1 68 ? 0.09 8.695 2.59 1 94.12 68 ARG B CA 1
ATOM 1311 C C . ARG B 1 68 ? -0.414 8.031 3.871 1 94.12 68 ARG B C 1
ATOM 1313 O O . ARG B 1 68 ? 0.326 7.305 4.531 1 94.12 68 ARG B O 1
ATOM 1320 N N . VAL B 1 69 ? -1.627 8.375 4.219 1 94.81 69 VAL B N 1
ATOM 1321 C CA . VAL B 1 69 ? -2.248 7.883 5.445 1 94.81 69 VAL B CA 1
ATOM 1322 C C . VAL B 1 69 ? -3.451 7.012 5.102 1 94.81 69 VAL B C 1
ATOM 1324 O O . VAL B 1 69 ? -4.305 7.406 4.305 1 94.81 69 VAL B O 1
ATOM 1327 N N . PHE B 1 70 ? -3.523 5.852 5.672 1 91 70 PHE B N 1
ATOM 1328 C CA . PHE B 1 70 ? -4.656 4.953 5.473 1 91 70 PHE B CA 1
ATOM 1329 C C . PHE B 1 70 ? -5.586 4.984 6.68 1 91 70 PHE B C 1
ATOM 1331 O O . PHE B 1 70 ? -5.145 4.785 7.816 1 91 70 PHE B O 1
ATOM 1338 N N . GLU B 1 71 ? -6.797 5.309 6.402 1 91.31 71 GLU B N 1
ATOM 1339 C CA . GLU B 1 71 ? -7.855 5.242 7.406 1 91.31 71 GLU B CA 1
ATOM 1340 C C . GLU B 1 71 ? -8.859 4.145 7.078 1 91.31 71 GLU B C 1
ATOM 1342 O O . GLU B 1 71 ? -9.57 4.227 6.074 1 91.31 71 GLU B O 1
ATOM 1347 N N . SER B 1 72 ? -8.852 3.184 7.914 1 87.25 72 SER B N 1
ATOM 1348 C CA . SER B 1 72 ? -9.781 2.076 7.707 1 87.25 72 SER B CA 1
ATOM 1349 C C . SER B 1 72 ? -11.227 2.516 7.938 1 87.25 72 SER B C 1
ATOM 1351 O O . SER B 1 72 ? -11.484 3.451 8.695 1 87.25 72 SER B O 1
ATOM 1353 N N . LEU B 1 73 ? -12.148 1.875 7.301 1 81 73 LEU B N 1
ATOM 1354 C CA . LEU B 1 73 ? -13.555 2.17 7.527 1 81 73 LEU B CA 1
ATOM 1355 C C . LEU B 1 73 ? -13.93 1.953 8.984 1 81 73 LEU B C 1
ATOM 1357 O O . LEU B 1 73 ? -13.328 1.126 9.672 1 81 73 LEU B O 1
ATOM 1361 N N . PRO B 1 74 ? -14.758 2.826 9.484 1 67.19 74 PRO B N 1
ATOM 1362 C CA . PRO B 1 74 ? -15.094 2.91 10.906 1 67.19 74 PRO B CA 1
ATOM 1363 C C . PRO B 1 74 ? -15.344 1.542 11.539 1 67.19 74 PRO B C 1
ATOM 1365 O O . PRO B 1 74 ? -15.023 1.335 12.711 1 67.19 74 PRO B O 1
ATOM 1368 N N . HIS B 1 75 ? -15.812 0.663 10.938 1 66.38 75 HIS B N 1
ATOM 1369 C CA . HIS B 1 75 ? -16.172 -0.572 11.625 1 66.38 75 HIS B CA 1
ATOM 1370 C C . HIS B 1 75 ? -14.93 -1.354 12.039 1 66.38 75 HIS B C 1
ATOM 1372 O O . HIS B 1 75 ? -15.008 -2.229 12.906 1 66.38 75 HIS B O 1
ATOM 1378 N N . GLU B 1 76 ? -13.75 -0.983 11.68 1 64.44 76 GLU B N 1
ATOM 1379 C CA . GLU B 1 76 ? -12.547 -1.75 12 1 64.44 76 GLU B CA 1
ATOM 1380 C C . GLU B 1 76 ? -11.828 -1.162 13.211 1 64.44 76 GLU B C 1
ATOM 1382 O O . GLU B 1 76 ? -11.031 -1.843 13.859 1 64.44 76 GLU B O 1
ATOM 1387 N N . ASN B 1 77 ? -12.266 -0.057 13.789 1 68.56 77 ASN B N 1
ATOM 1388 C CA . ASN B 1 77 ? -11.664 0.612 14.938 1 68.56 77 ASN B CA 1
ATOM 1389 C C . ASN B 1 77 ? -10.141 0.568 14.883 1 68.56 77 ASN B C 1
ATOM 1391 O O . ASN B 1 77 ? -9.484 0.337 15.898 1 68.56 77 ASN B O 1
ATOM 1395 N N . LYS B 1 78 ? -9.562 0.642 13.797 1 76.38 78 LYS B N 1
ATOM 1396 C CA . LYS B 1 78 ? -8.109 0.631 13.688 1 76.38 78 LYS B CA 1
ATOM 1397 C C . LYS B 1 78 ? -7.555 2.047 13.539 1 76.38 78 LYS B C 1
ATOM 1399 O O . LYS B 1 78 ? -8.188 2.904 12.922 1 76.38 78 LYS B O 1
ATOM 1404 N N . PRO B 1 79 ? -6.422 2.268 14.258 1 82.06 79 PRO B N 1
ATOM 1405 C CA . PRO B 1 79 ? -5.809 3.588 14.094 1 82.06 79 PRO B CA 1
ATOM 1406 C C . PRO B 1 79 ? -5.328 3.846 12.672 1 82.06 79 PRO B C 1
ATOM 1408 O O . PRO B 1 79 ? -5.043 2.9 11.93 1 82.06 79 PRO B O 1
ATOM 1411 N N . VAL B 1 80 ? -5.328 5.176 12.312 1 88.56 80 VAL B N 1
ATOM 1412 C CA . VAL B 1 80 ? -4.781 5.523 11.008 1 88.56 80 VAL B CA 1
ATOM 1413 C C . VAL B 1 80 ? -3.287 5.219 10.977 1 88.56 80 VAL B C 1
ATOM 1415 O O . VAL B 1 80 ? -2.609 5.289 12 1 88.56 80 VAL B O 1
ATOM 1418 N N . ALA B 1 81 ? -2.869 4.852 9.82 1 90.69 81 ALA B N 1
ATOM 1419 C CA . ALA B 1 81 ? -1.479 4.418 9.695 1 90.69 81 ALA B CA 1
ATOM 1420 C C . ALA B 1 81 ? -0.759 5.188 8.594 1 90.69 81 ALA B C 1
ATOM 1422 O O . ALA B 1 81 ? -1.339 5.465 7.543 1 90.69 81 ALA B O 1
ATOM 1423 N N . LEU B 1 82 ? 0.497 5.551 8.859 1 95 82 LEU B N 1
ATOM 1424 C CA . LEU B 1 82 ? 1.393 6.035 7.816 1 95 82 LEU B CA 1
ATOM 1425 C C . LEU B 1 82 ? 1.842 4.891 6.914 1 95 82 LEU B C 1
ATOM 1427 O O . LEU B 1 82 ? 2.588 4.008 7.348 1 95 82 LEU B O 1
ATOM 1431 N N . THR B 1 83 ? 1.364 4.836 5.688 1 89.75 83 THR B N 1
ATOM 1432 C CA . THR B 1 83 ? 1.646 3.699 4.82 1 89.75 83 THR B CA 1
ATOM 1433 C C . THR B 1 83 ? 2.826 4 3.9 1 89.75 83 THR B C 1
ATOM 1435 O O . THR B 1 83 ? 3.525 3.086 3.461 1 89.75 83 THR B O 1
ATOM 1438 N N . SER B 1 84 ? 3.035 5.199 3.518 1 90.12 84 SER B N 1
ATOM 1439 C CA . SER B 1 84 ? 4.133 5.645 2.664 1 90.12 84 SER B CA 1
ATOM 1440 C C . SER B 1 84 ? 4.422 7.129 2.865 1 90.12 84 SER B C 1
ATOM 1442 O O . SER B 1 84 ? 3.598 7.855 3.424 1 90.12 84 SER B O 1
ATOM 1444 N N . TYR B 1 85 ? 5.711 7.484 2.393 1 96.06 85 TYR B N 1
ATOM 1445 C CA . TYR B 1 85 ? 6.016 8.906 2.469 1 96.06 85 TYR B CA 1
ATOM 1446 C C . TYR B 1 85 ? 7.199 9.266 1.58 1 96.06 85 TYR B C 1
ATOM 1448 O O . TYR B 1 85 ? 7.98 8.391 1.199 1 96.06 85 TYR B O 1
ATOM 1456 N N . GLN B 1 86 ? 7.281 10.539 1.211 1 96 86 GLN B N 1
ATOM 1457 C CA . GLN B 1 86 ? 8.398 11.133 0.487 1 96 86 GLN B CA 1
ATOM 1458 C C . GLN B 1 86 ? 8.938 12.367 1.218 1 96 86 GLN B C 1
ATOM 1460 O O . GLN B 1 86 ? 8.188 13.297 1.508 1 96 86 GLN B O 1
ATOM 1465 N N . THR B 1 87 ? 10.242 12.32 1.398 1 97.38 87 THR B N 1
ATOM 1466 C CA . THR B 1 87 ? 10.875 13.445 2.082 1 97.38 87 THR B CA 1
ATOM 1467 C C . THR B 1 87 ? 11.57 14.367 1.081 1 97.38 87 THR B C 1
ATOM 1469 O O . THR B 1 87 ? 11.602 14.078 -0.117 1 97.38 87 THR B O 1
ATOM 1472 N N . ASN B 1 88 ? 11.969 15.484 1.599 1 97.38 88 ASN B N 1
ATOM 1473 C CA . ASN B 1 88 ? 12.75 16.453 0.828 1 97.38 88 ASN B CA 1
ATOM 1474 C C . ASN B 1 88 ? 11.961 16.969 -0.369 1 97.38 88 ASN B C 1
ATOM 1476 O O . ASN B 1 88 ? 12.516 17.141 -1.458 1 97.38 88 ASN B O 1
ATOM 1480 N N . LYS B 1 89 ? 10.703 17.203 -0.163 1 97.69 89 LYS B N 1
ATOM 1481 C CA . LYS B 1 89 ? 9.867 17.812 -1.188 1 97.69 89 LYS B CA 1
ATOM 1482 C C . LYS B 1 89 ? 9.867 19.328 -1.069 1 97.69 89 LYS B C 1
ATOM 1484 O O . LYS B 1 89 ? 10.125 19.875 0.007 1 97.69 89 LYS B O 1
ATOM 1489 N N . GLY B 1 90 ? 9.578 19.938 -2.219 1 96.88 90 GLY B N 1
ATOM 1490 C CA . GLY B 1 90 ? 9.438 21.391 -2.236 1 96.88 90 GLY B CA 1
ATOM 1491 C C . GLY B 1 90 ? 7.992 21.844 -2.248 1 96.88 90 GLY B C 1
ATOM 1492 O O . GLY B 1 90 ? 7.082 21.047 -2.453 1 96.88 90 GLY B O 1
ATOM 1493 N N . ARG B 1 91 ? 7.898 23.125 -2.1 1 95.31 91 ARG B N 1
ATOM 1494 C CA . ARG B 1 91 ? 6.574 23.734 -2.025 1 95.31 91 ARG B CA 1
ATOM 1495 C C . ARG B 1 91 ? 5.766 23.453 -3.281 1 95.31 91 ARG B C 1
ATOM 1497 O O . ARG B 1 91 ? 4.551 23.25 -3.211 1 95.31 91 ARG B O 1
ATOM 1504 N N . HIS B 1 92 ? 6.461 23.344 -4.422 1 95.75 92 HIS B N 1
ATOM 1505 C CA . HIS B 1 92 ? 5.738 23.25 -5.688 1 95.75 92 HIS B CA 1
ATOM 1506 C C . HIS B 1 92 ? 5.719 21.812 -6.207 1 95.75 92 HIS B C 1
ATOM 1508 O O . HIS B 1 92 ? 5.195 21.547 -7.293 1 95.75 92 HIS B O 1
ATOM 1514 N N . ASP B 1 93 ? 6.402 20.953 -5.492 1 96.62 93 ASP B N 1
ATOM 1515 C CA . ASP B 1 93 ? 6.305 19.562 -5.902 1 96.62 93 ASP B CA 1
ATOM 1516 C C . ASP B 1 93 ? 4.859 19.078 -5.855 1 96.62 93 ASP B C 1
ATOM 1518 O O . ASP B 1 93 ? 4.195 19.172 -4.82 1 96.62 93 ASP B O 1
ATOM 1522 N N . GLU B 1 94 ? 4.348 18.609 -6.926 1 94.31 94 GLU B N 1
ATOM 1523 C CA . GLU B 1 94 ? 2.957 18.172 -7.039 1 94.31 94 GLU B CA 1
ATOM 1524 C C . GLU B 1 94 ? 2.689 16.938 -6.176 1 94.31 94 GLU B C 1
ATOM 1526 O O . GLU B 1 94 ? 3.516 16.031 -6.109 1 94.31 94 GLU B O 1
ATOM 1531 N N . LEU B 1 95 ? 1.522 16.969 -5.582 1 94.06 95 LEU B N 1
ATOM 1532 C CA . LEU B 1 95 ? 1.048 15.812 -4.832 1 94.06 95 LEU B CA 1
ATOM 1533 C C . LEU B 1 95 ? 0.503 14.742 -5.773 1 94.06 95 LEU B C 1
ATOM 1535 O O . LEU B 1 95 ? -0.567 14.914 -6.359 1 94.06 95 LEU B O 1
ATOM 1539 N N . THR B 1 96 ? 1.268 13.695 -6.012 1 89.5 96 THR B N 1
ATOM 1540 C CA . THR B 1 96 ? 0.878 12.609 -6.898 1 89.5 96 THR B CA 1
ATOM 1541 C C . THR B 1 96 ? 0.793 11.289 -6.133 1 89.5 96 THR B C 1
ATOM 1543 O O . THR B 1 96 ? 1.082 11.242 -4.938 1 89.5 96 THR B O 1
ATOM 1546 N N . TYR B 1 97 ? 0.26 10.281 -6.926 1 85.69 97 TYR B N 1
ATOM 1547 C CA . TYR B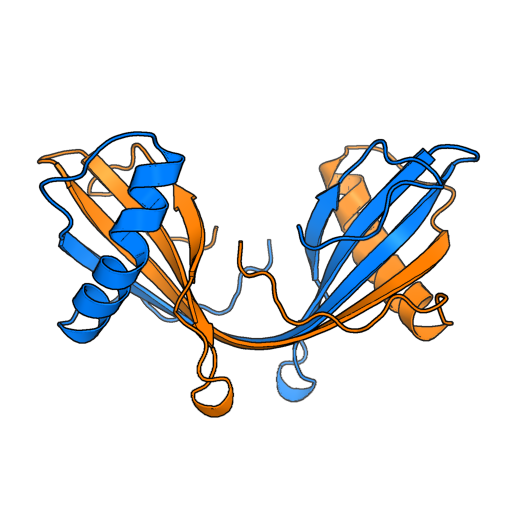 1 97 ? 0.221 8.945 -6.34 1 85.69 97 TYR B CA 1
ATOM 1548 C C . TYR B 1 97 ? 1.63 8.406 -6.113 1 85.69 97 TYR B C 1
ATOM 1550 O O . TYR B 1 97 ? 2.502 8.555 -6.969 1 85.69 97 TYR B O 1
ATOM 1558 N N . PHE B 1 98 ? 1.783 7.785 -4.871 1 83.31 98 PHE B N 1
ATOM 1559 C CA . PHE B 1 98 ? 3.082 7.199 -4.559 1 83.31 98 PHE B CA 1
ATOM 1560 C C . PHE B 1 98 ? 2.941 6.098 -3.514 1 83.31 98 PHE B C 1
ATOM 1562 O O . PHE B 1 98 ? 1.935 6.031 -2.807 1 83.31 98 PHE B O 1
#

pLDDT: mean 90.85, std 12.81, range [31.88, 98.81]

Secondary structure (DSSP, 8-state):
-----PPPPEE--HHHHHHHHHHHHHHHHHHTS--S--EEEEEEEEEEEEEEEEEEEEEETTEEEEEEEEEE-GGG-PPPEEEEEEEEE-TT------/-----PPPPEE--HHHHHHHHHHHHHHHHHHTS--S--EEEEEEEEEEEEEEEEEEEEEETTEEEEEEEEEE-GGG-PPPEEEEEEEEE-TT------

Sequence (196 aa):
MMCGGTSATQPATAETQAIADKVKSQLEEKENKKFPVFKALEFKSQLVAGKNYFIKVQVDEDDFVHIRVFESLPHENKPVALTSYQTNKGRHDELTYFMMCGGTSATQPATAETQAIADKVKSQLEEKENKKFPVFKALEFKSQLVAGKNYFIKVQVDEDDFVHIRVFESLPHENKPVALTSYQTNKGRHDELTYF

InterPro domains:
  IPR000010 Cystatin domain [PF00031] (4-90)
  IPR000010 Cystatin domain [SM00043] (1-98)
  IPR000010 Cystatin domain [cd00042] (4-79)
  IPR001713 Proteinase inhibitor I25A, stefin [PR00295] (4-23)
  IPR001713 Proteinase inhibitor I25A, stefin [PR00295] (27-46)
  IPR001713 Proteinase inhibitor I25A, stefin [PR00295] (47-66)
  IPR001713 Proteinase inhibitor I25A, stefin [PR00295] (80-97)
  IPR001713 Proteinase inhibitor I25A, stefin [PTHR11414] (1-98)
  IPR018073 Proteinase inhibitor I25, cystatin, conserved site [PS00287] (45-58)
  IPR046350 Cystatin superfamily [SSF54403] (1-98)

Organism: Bos taurus (NCBI:txid9913)

Nearest PDB structures (foldseek):
  2oct-assembly1_A  TM=8.607E-01  e=3.583E-12  Homo sapiens
  4n6v-assembly7_4  TM=5.471E-01  e=1.159E-10  Homo sapiens
  1stf-assembly1_I  TM=5.110E-01  e=1.159E-10  Homo sapiens
  3kse-assembly3_F  TM=4.825E-01  e=4.669E-08  Homo sapiens
  1n9j-assembly1_B  TM=4.264E-01  e=1.360E-08  Homo sapiens